Protein AF-A0A368FUK6-F1 (afdb_monomer_lite)

Organism: Ancylostoma caninum (NCBI:txid29170)

Sequence (195 aa):
MGKTLEDVKMRESSDEDEEVQQVEPVSHSLREVTEMLRGISEVISREIAEHKISSRYKERHFETLKREIDVVCSKVERLEVNCRMTRVLHEKLFESLNDRGIESKEDWAQYMSTIERDGEMLAELCDILGTDMLQIMDAVKDIKAKAESAGAGRNGKTTLEMVQDTVESGANWTVLRARMEAMCADIMGKPTRGN

Foldseek 3Di:
DDDDDDDPPPDPPPPPDPPPPPDPQVLVVLVVVLVVLVVVLVVLLVVLVPDPDDPVVSVVVSVVSVVVSVVVSVVSVVVSVVSVVVVVVVVVVVVVCVVVVNPDPVSVVVVVVVVVVVVVVQVVVCVVVVHHPVVVVVVVVVVVVVVVVVVVPPPDDDDDDPDPDPVVCPVPVVVVVVVVVVVVPVVVDDPPPDD

Secondary structure (DSSP, 8-state):
-------------------------HHHHHHHHHHHHHHHHHHHHHHHHHSSS-HHHHHHHHHHHHHHHHHHHHHHHHHHHHHHHHHHHHHHHHHHHHTTT--SHHHHHHHHHHHHHHHHHHHHHHHHHTS-HHHHHHHHHHHHHHHHHHHHT-SS-----S--SSTT----HHHHHHHHHHHHHHHH-------

Structure (mmCIF, N/CA/C/O backbone):
data_AF-A0A368FUK6-F1
#
_entry.id   AF-A0A368FUK6-F1
#
loop_
_atom_site.group_PDB
_atom_site.id
_atom_site.type_symbol
_atom_site.label_atom_id
_atom_site.label_alt_id
_atom_site.label_comp_id
_atom_site.label_asym_id
_atom_site.label_entity_id
_atom_site.label_seq_id
_atom_site.pdbx_PDB_ins_code
_atom_site.Cartn_x
_atom_site.Cartn_y
_atom_site.Cartn_z
_atom_site.occupancy
_atom_site.B_iso_or_equiv
_atom_site.auth_seq_id
_atom_site.auth_comp_id
_atom_site.auth_asym_id
_atom_site.auth_atom_id
_atom_site.pdbx_PDB_model_num
ATOM 1 N N . MET A 1 1 ? 30.811 28.667 48.710 1.00 39.22 1 MET A N 1
ATOM 2 C CA . MET A 1 1 ? 30.816 27.788 47.522 1.00 39.22 1 MET A CA 1
ATOM 3 C C . MET A 1 1 ? 29.417 27.817 46.930 1.00 39.22 1 MET A C 1
ATOM 5 O O . MET A 1 1 ? 28.536 27.141 47.441 1.00 39.22 1 MET A O 1
ATOM 9 N N . GLY A 1 2 ? 29.191 28.711 45.966 1.00 38.66 2 GLY A N 1
ATOM 10 C CA . GLY A 1 2 ? 27.907 28.849 45.280 1.00 38.66 2 GLY A CA 1
ATOM 11 C C . GLY A 1 2 ? 27.790 27.792 44.189 1.00 38.66 2 GLY A C 1
ATOM 12 O O . GLY A 1 2 ? 28.727 27.621 43.413 1.00 38.66 2 GLY A O 1
ATOM 13 N N . LYS A 1 3 ? 26.673 27.066 44.160 1.00 49.16 3 LYS A N 1
ATOM 14 C CA . LYS A 1 3 ? 26.305 26.222 43.024 1.00 49.16 3 LYS A CA 1
ATOM 15 C C . LYS A 1 3 ? 25.464 27.073 42.080 1.00 49.16 3 LYS A C 1
ATOM 17 O O . LYS A 1 3 ? 24.401 27.554 42.459 1.00 49.16 3 LYS A O 1
ATOM 22 N N . THR A 1 4 ? 26.014 27.304 40.900 1.00 43.88 4 THR A N 1
ATOM 23 C CA . THR A 1 4 ? 25.392 27.946 39.747 1.00 43.88 4 THR A CA 1
ATOM 24 C C . THR A 1 4 ? 24.229 27.094 39.246 1.00 43.88 4 THR A C 1
ATOM 26 O O . THR A 1 4 ? 24.407 25.911 38.963 1.00 43.88 4 THR A O 1
ATOM 29 N N . LEU A 1 5 ? 23.045 27.702 39.178 1.00 46.22 5 LEU A N 1
ATOM 30 C CA . LEU A 1 5 ? 21.906 27.218 38.406 1.00 46.22 5 LEU A CA 1
ATOM 31 C C . LEU A 1 5 ? 22.277 27.347 36.926 1.00 46.22 5 LEU A C 1
ATOM 33 O O . LEU A 1 5 ? 22.534 28.453 36.456 1.00 46.22 5 LEU A O 1
ATOM 37 N N . GLU A 1 6 ? 22.371 26.226 36.218 1.00 48.34 6 GLU A N 1
ATOM 38 C CA . GLU A 1 6 ? 22.436 26.235 34.760 1.00 48.34 6 GLU A CA 1
ATOM 39 C C . GLU A 1 6 ? 21.015 26.425 34.228 1.00 48.34 6 GLU A C 1
ATOM 41 O O . GLU A 1 6 ? 20.139 25.580 34.422 1.00 48.34 6 GLU A O 1
ATOM 46 N N . ASP A 1 7 ? 20.797 27.583 33.605 1.00 44.38 7 ASP A N 1
ATOM 47 C CA . ASP A 1 7 ? 19.579 27.938 32.889 1.00 44.38 7 ASP A CA 1
ATOM 48 C C . ASP A 1 7 ? 19.296 26.907 31.790 1.00 44.38 7 ASP A C 1
ATOM 50 O O . ASP A 1 7 ? 20.034 26.779 30.807 1.00 44.38 7 ASP A O 1
ATOM 54 N N . VAL A 1 8 ? 18.180 26.193 31.940 1.00 47.25 8 VAL A N 1
ATOM 55 C CA . VAL A 1 8 ? 17.581 25.388 30.876 1.00 47.25 8 VAL A CA 1
ATOM 56 C C . VAL A 1 8 ? 17.091 26.354 29.805 1.00 47.25 8 VAL A C 1
ATOM 58 O O . VAL A 1 8 ? 16.012 26.938 29.893 1.00 47.25 8 VAL A O 1
ATOM 61 N N . LYS A 1 9 ? 17.922 26.553 28.784 1.00 40.62 9 LYS A N 1
ATOM 62 C CA . LYS A 1 9 ? 17.567 27.302 27.584 1.00 40.62 9 LYS A CA 1
ATOM 63 C C . LYS A 1 9 ? 16.541 26.482 26.800 1.00 40.62 9 LYS A C 1
ATOM 65 O O . LYS A 1 9 ? 16.907 25.632 25.991 1.00 40.62 9 LYS A O 1
ATOM 70 N N . MET A 1 10 ? 15.263 26.723 27.085 1.00 46.97 10 MET A N 1
ATOM 71 C CA . MET A 1 10 ? 14.130 26.220 26.311 1.00 46.97 10 MET A CA 1
ATOM 72 C C . MET A 1 10 ? 14.304 26.684 24.864 1.00 46.97 10 MET A C 1
ATOM 74 O O . MET A 1 10 ? 14.189 27.868 24.553 1.00 46.97 10 MET A O 1
ATOM 78 N N . ARG A 1 11 ? 14.684 25.750 23.992 1.00 44.47 11 ARG A N 1
ATOM 79 C CA . ARG A 1 11 ? 14.752 25.965 22.55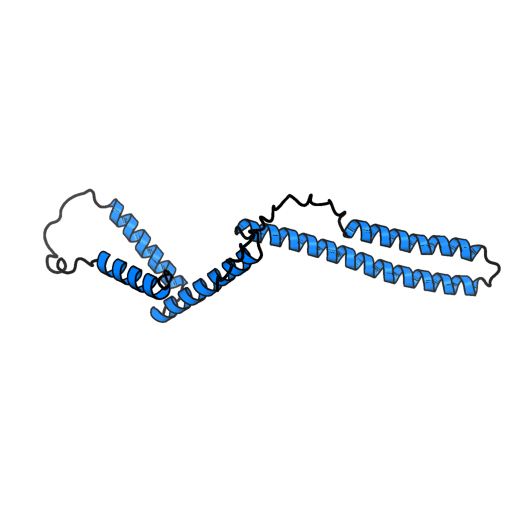2 1.00 44.47 11 ARG A CA 1
ATOM 80 C C . ARG A 1 11 ? 13.355 25.677 22.022 1.00 44.47 11 ARG A C 1
ATOM 82 O O . ARG A 1 11 ? 12.994 24.518 21.866 1.00 44.47 11 ARG A O 1
ATOM 89 N N . GLU A 1 12 ? 12.580 26.732 21.814 1.00 38.09 12 GLU A N 1
ATOM 90 C CA . GLU A 1 12 ? 11.341 26.682 21.041 1.00 38.09 12 GLU A CA 1
ATOM 91 C C . GLU A 1 12 ? 11.710 26.195 19.631 1.00 38.09 12 GLU A C 1
ATOM 93 O O . GLU A 1 12 ? 12.346 26.914 18.857 1.00 38.09 12 GLU A O 1
ATOM 98 N N . SER A 1 13 ? 11.434 24.924 19.329 1.00 39.78 13 SER A N 1
ATOM 99 C CA . SER A 1 13 ? 11.485 24.421 17.960 1.00 39.78 13 SER A CA 1
ATOM 100 C C . SER A 1 13 ? 10.193 24.850 17.285 1.00 39.78 13 SER A C 1
ATOM 102 O O . SER A 1 13 ? 9.142 24.253 17.493 1.00 39.78 13 SER A O 1
ATOM 104 N N . SER A 1 14 ? 10.297 25.956 16.559 1.00 47.53 14 SER A N 1
ATOM 105 C CA . SER A 1 14 ? 9.289 26.439 15.629 1.00 47.53 14 SER A CA 1
ATOM 106 C C . SER A 1 14 ? 9.164 25.425 14.493 1.00 47.53 14 SER A C 1
ATOM 108 O O . SER A 1 14 ? 10.092 25.297 13.692 1.00 47.53 14 SER A O 1
ATOM 110 N N . ASP A 1 15 ? 8.049 24.696 14.465 1.00 47.34 15 ASP A N 1
ATOM 111 C CA . ASP A 1 15 ? 7.577 23.942 13.303 1.00 47.34 15 ASP A CA 1
ATOM 112 C C . ASP A 1 15 ? 7.146 24.959 12.238 1.00 47.34 15 ASP A C 1
ATOM 114 O O . ASP A 1 15 ? 5.975 25.311 12.117 1.00 47.34 15 ASP A O 1
ATOM 118 N N . GLU A 1 16 ? 8.118 25.520 11.519 1.00 46.56 16 GLU A N 1
ATOM 119 C CA . GLU A 1 16 ? 7.829 26.220 10.272 1.00 46.56 16 GLU A CA 1
ATOM 120 C C . GLU A 1 16 ? 7.781 25.182 9.155 1.00 46.56 16 GLU A C 1
ATOM 122 O O . GLU A 1 16 ? 8.808 24.626 8.770 1.00 46.56 16 GLU A O 1
ATOM 127 N N . ASP A 1 17 ? 6.551 24.912 8.711 1.00 48.25 17 ASP A N 1
ATOM 128 C CA . ASP A 1 17 ? 6.148 24.549 7.354 1.00 48.25 17 ASP A CA 1
ATOM 129 C C . ASP A 1 17 ? 7.320 24.254 6.399 1.00 48.25 17 ASP A C 1
ATOM 131 O O . ASP A 1 17 ? 7.755 25.108 5.619 1.00 48.25 17 ASP A O 1
ATOM 135 N N . GLU A 1 18 ? 7.808 23.009 6.409 1.00 44.53 18 GLU A N 1
ATOM 136 C CA . GLU A 1 18 ? 8.524 22.483 5.251 1.00 44.53 18 GLU A CA 1
ATOM 137 C C . GLU A 1 18 ? 7.510 22.422 4.108 1.00 44.53 18 GLU A C 1
ATOM 139 O O . GLU A 1 18 ? 6.684 21.509 4.028 1.00 44.53 18 GLU A O 1
ATOM 144 N N . GLU A 1 19 ? 7.549 23.443 3.244 1.00 41.41 19 GLU A N 1
ATOM 145 C CA . GLU A 1 19 ? 6.904 23.435 1.937 1.00 41.41 19 GLU A CA 1
ATOM 146 C C . GLU A 1 19 ? 7.115 22.053 1.323 1.00 41.41 19 GLU A C 1
ATOM 148 O O . GLU A 1 19 ? 8.236 21.677 0.969 1.00 41.41 19 GLU A O 1
ATOM 153 N N . VAL A 1 20 ? 6.027 21.282 1.238 1.00 44.06 20 VAL A N 1
ATOM 154 C CA . VAL A 1 20 ? 6.020 19.950 0.647 1.00 44.06 20 VAL A CA 1
ATOM 155 C C . VAL A 1 20 ? 6.408 20.127 -0.810 1.00 44.06 20 VAL A C 1
ATOM 157 O O . VAL A 1 20 ? 5.580 20.420 -1.676 1.00 44.06 20 VAL A O 1
ATOM 160 N N . GLN A 1 21 ? 7.707 20.002 -1.065 1.00 38.81 21 GLN A N 1
ATOM 161 C CA . GLN A 1 21 ? 8.282 20.005 -2.389 1.00 38.81 21 GLN A CA 1
ATOM 162 C C . GLN A 1 21 ? 7.499 18.954 -3.166 1.00 38.81 21 GLN A C 1
ATOM 164 O O . GLN A 1 21 ? 7.444 17.794 -2.755 1.00 38.81 21 GLN A O 1
ATOM 169 N N . GLN A 1 22 ? 6.811 19.367 -4.233 1.00 42.81 22 GLN A N 1
ATOM 170 C CA . GLN A 1 22 ? 6.132 18.438 -5.126 1.00 42.81 22 GLN A CA 1
ATOM 171 C C . GLN A 1 22 ? 7.210 17.580 -5.787 1.00 42.81 22 GLN A C 1
ATOM 173 O O . GLN A 1 22 ? 7.721 17.899 -6.856 1.00 42.81 22 GLN A O 1
ATOM 178 N N . VAL A 1 23 ? 7.608 16.514 -5.096 1.00 51.94 23 VAL A N 1
ATOM 179 C CA . VAL A 1 23 ? 8.493 15.490 -5.619 1.00 51.94 23 VAL A CA 1
ATOM 180 C C . VAL A 1 23 ? 7.712 14.848 -6.748 1.00 51.94 23 VAL A C 1
ATOM 182 O O . VAL A 1 23 ? 6.651 14.257 -6.519 1.00 51.94 23 VAL A O 1
ATOM 185 N N . GLU A 1 24 ? 8.202 15.012 -7.978 1.00 58.34 24 GLU A N 1
ATOM 186 C CA . GLU A 1 24 ? 7.634 14.298 -9.110 1.00 58.34 24 GLU A CA 1
ATOM 187 C C . GLU A 1 24 ? 7.490 12.820 -8.736 1.00 58.34 24 GLU A C 1
ATOM 189 O O . GLU A 1 24 ? 8.399 12.231 -8.138 1.00 58.34 24 GLU A O 1
ATOM 194 N N . PRO A 1 25 ? 6.336 12.201 -9.027 1.00 72.25 25 PRO A N 1
ATOM 195 C CA . PRO A 1 25 ? 6.100 10.839 -8.599 1.00 72.25 25 PRO A CA 1
ATOM 196 C C . PRO A 1 25 ? 7.198 9.955 -9.186 1.00 72.25 25 PRO A C 1
ATOM 198 O O . PRO A 1 25 ? 7.379 9.936 -10.397 1.00 72.25 25 PRO A O 1
ATOM 201 N N . VAL A 1 26 ? 7.894 9.190 -8.338 1.00 77.56 26 VAL A N 1
ATOM 202 C CA . VAL A 1 26 ? 9.022 8.307 -8.711 1.00 77.56 26 VAL A CA 1
ATOM 203 C C . VAL A 1 26 ? 8.711 7.439 -9.940 1.00 77.56 26 VAL A C 1
ATOM 205 O O . VAL A 1 26 ? 9.595 7.115 -10.728 1.00 77.56 26 VAL A O 1
ATOM 208 N N . SER A 1 27 ? 7.437 7.100 -10.160 1.00 75.94 27 SER A N 1
ATOM 209 C CA . SER A 1 27 ? 6.975 6.400 -11.361 1.00 75.94 27 SER A CA 1
ATOM 210 C C . SER A 1 27 ? 7.252 7.137 -12.679 1.00 75.94 27 SER A C 1
ATOM 212 O O . SER A 1 27 ? 7.531 6.489 -13.681 1.00 75.94 27 SER A O 1
ATOM 214 N N . HIS A 1 28 ? 7.166 8.469 -12.692 1.00 78.31 28 HIS A N 1
ATOM 215 C CA . HIS A 1 28 ? 7.473 9.309 -13.849 1.00 78.31 28 HIS A CA 1
ATOM 216 C C . HIS A 1 28 ? 8.962 9.220 -14.196 1.00 78.31 28 HIS A C 1
ATOM 218 O O . HIS A 1 28 ? 9.309 8.801 -15.297 1.00 78.31 28 HIS A O 1
ATOM 224 N N . SER A 1 29 ? 9.839 9.452 -13.218 1.00 80.88 29 SER A N 1
ATOM 225 C CA . SER A 1 29 ? 11.290 9.374 -13.413 1.00 80.88 29 SER A CA 1
ATOM 226 C C . SER A 1 29 ? 11.754 7.971 -13.836 1.00 80.88 29 SER A C 1
ATOM 228 O O . SER A 1 29 ? 12.631 7.828 -14.684 1.00 80.88 29 SER A O 1
ATOM 230 N N . LEU A 1 30 ? 11.146 6.903 -13.300 1.00 86.19 30 LEU A N 1
ATOM 231 C CA . LEU A 1 30 ? 11.452 5.526 -13.724 1.00 86.19 30 LEU A CA 1
ATOM 232 C C . LEU A 1 30 ? 11.027 5.246 -15.175 1.00 86.19 30 LEU A C 1
ATOM 234 O O . LEU A 1 30 ? 11.695 4.487 -15.886 1.00 86.19 30 LEU A O 1
ATOM 238 N N . ARG A 1 31 ? 9.941 5.871 -15.638 1.00 86.00 31 ARG A N 1
ATOM 239 C CA . ARG A 1 31 ? 9.510 5.770 -17.033 1.00 86.00 31 ARG A CA 1
ATOM 240 C C . ARG A 1 31 ? 10.497 6.455 -17.970 1.00 86.00 31 ARG A C 1
ATOM 242 O O . ARG A 1 31 ? 10.934 5.826 -18.930 1.00 86.00 31 ARG A O 1
ATOM 249 N N . GLU A 1 32 ? 10.915 7.675 -17.648 1.00 86.31 32 GLU A N 1
ATOM 250 C CA . GLU A 1 32 ? 11.925 8.408 -18.422 1.00 86.31 32 GLU A CA 1
ATOM 251 C C . GLU A 1 32 ? 13.244 7.627 -18.519 1.00 86.31 32 GLU A C 1
ATOM 253 O O . GLU A 1 32 ? 13.834 7.519 -19.593 1.00 86.31 32 GLU A O 1
ATOM 258 N N . VAL A 1 33 ? 13.683 6.998 -17.421 1.00 87.25 33 VAL A N 1
ATOM 259 C CA . VAL A 1 33 ? 14.870 6.124 -17.419 1.00 87.25 33 VAL A CA 1
ATOM 260 C C . VAL A 1 33 ? 14.712 4.951 -18.389 1.00 87.25 33 VAL A C 1
ATOM 262 O O . VAL A 1 33 ? 15.657 4.612 -19.102 1.00 87.25 33 VAL A O 1
ATOM 265 N N . THR A 1 34 ? 13.526 4.348 -18.459 1.00 89.25 34 THR A N 1
ATOM 266 C CA . THR A 1 34 ? 13.246 3.246 -19.394 1.00 89.25 34 THR A CA 1
ATOM 267 C C . THR A 1 34 ? 13.319 3.712 -20.849 1.00 89.25 34 THR A C 1
ATOM 269 O O . THR A 1 34 ? 13.899 3.028 -21.695 1.00 89.25 34 THR A O 1
ATOM 272 N N . GLU A 1 35 ? 12.779 4.893 -21.148 1.00 88.00 35 GLU A N 1
ATOM 273 C CA . GLU A 1 35 ? 12.825 5.487 -22.488 1.00 88.00 35 GLU A CA 1
ATOM 274 C C . GLU A 1 35 ? 14.259 5.840 -22.905 1.00 88.00 35 GLU A C 1
ATOM 276 O O . GLU A 1 35 ? 14.685 5.482 -24.006 1.00 88.00 35 GLU A O 1
ATOM 281 N N . MET A 1 36 ? 15.046 6.438 -22.004 1.00 87.00 36 MET A N 1
ATOM 282 C CA . MET A 1 36 ? 16.466 6.719 -22.242 1.00 87.00 36 MET A CA 1
ATOM 283 C C . MET A 1 36 ? 17.267 5.439 -22.515 1.00 87.00 36 MET A C 1
ATOM 285 O O . MET A 1 36 ? 18.066 5.396 -23.452 1.00 87.00 36 MET A O 1
ATOM 289 N N . LEU A 1 37 ? 17.035 4.374 -21.739 1.00 88.81 37 LEU A N 1
ATOM 290 C CA . LEU A 1 37 ? 17.705 3.084 -21.926 1.00 88.81 37 LEU A CA 1
ATOM 291 C C . LEU A 1 37 ? 17.391 2.459 -23.289 1.00 88.81 37 LEU A C 1
ATOM 293 O O . LEU A 1 37 ? 18.299 1.951 -23.951 1.00 88.81 37 LEU A O 1
ATOM 297 N N . ARG A 1 38 ? 16.136 2.532 -23.746 1.00 88.06 38 ARG A N 1
ATOM 298 C CA . ARG A 1 38 ? 15.770 2.079 -25.098 1.00 88.06 38 ARG A CA 1
ATOM 299 C C . ARG A 1 38 ? 16.445 2.927 -26.177 1.00 88.06 38 ARG A C 1
ATOM 301 O O . ARG A 1 38 ? 17.008 2.364 -27.117 1.00 88.06 38 ARG A O 1
ATOM 308 N N . GLY A 1 39 ? 16.493 4.247 -25.995 1.00 84.69 39 GLY A N 1
ATOM 309 C CA . GLY A 1 39 ? 17.179 5.166 -26.908 1.00 84.69 39 GLY A CA 1
ATOM 310 C C . GLY A 1 39 ? 18.676 4.867 -27.077 1.00 84.69 39 GLY A C 1
ATOM 311 O O . GLY A 1 39 ? 19.201 4.969 -28.186 1.00 84.69 39 GLY A O 1
ATOM 312 N N . ILE A 1 40 ? 19.364 4.415 -26.019 1.00 85.81 40 ILE A N 1
ATOM 313 C CA . ILE A 1 40 ? 20.777 3.990 -26.087 1.00 85.81 40 ILE A CA 1
ATOM 314 C C . ILE A 1 40 ? 20.963 2.835 -27.080 1.00 85.81 40 ILE A C 1
ATOM 316 O O . ILE A 1 40 ? 21.913 2.847 -27.865 1.00 85.81 40 ILE A O 1
ATOM 320 N N . SER A 1 41 ? 20.047 1.859 -27.090 1.00 82.12 41 SER A N 1
ATOM 321 C CA . SER A 1 41 ? 20.090 0.749 -28.051 1.00 82.12 41 SER A CA 1
ATOM 322 C C . SER A 1 41 ? 20.019 1.264 -29.491 1.00 82.12 41 SER A C 1
ATOM 324 O O . SER A 1 41 ? 20.814 0.869 -30.342 1.00 82.12 41 SER A O 1
ATOM 326 N N . GLU A 1 42 ? 19.115 2.204 -29.765 1.00 81.88 42 GLU A N 1
ATOM 327 C CA . GLU A 1 42 ? 18.908 2.769 -31.101 1.00 81.88 42 GLU A CA 1
ATOM 328 C C . GLU A 1 42 ? 20.090 3.625 -31.580 1.00 81.88 42 GLU A C 1
ATOM 330 O O . GLU A 1 42 ? 20.465 3.575 -32.755 1.00 81.88 42 GLU A O 1
ATOM 335 N N . VAL A 1 43 ? 20.702 4.403 -30.682 1.00 83.81 43 VAL A N 1
ATOM 336 C CA . VAL A 1 43 ? 21.912 5.188 -30.981 1.00 83.81 43 VAL A CA 1
ATOM 337 C C . VAL A 1 43 ? 23.078 4.260 -31.308 1.00 83.81 43 VAL A C 1
ATOM 339 O O . VAL A 1 43 ? 23.681 4.392 -32.372 1.00 83.81 43 VAL A O 1
ATOM 342 N N . ILE A 1 44 ? 23.335 3.263 -30.458 1.00 81.69 44 ILE A N 1
ATOM 343 C CA . ILE A 1 44 ? 24.439 2.320 -30.667 1.00 81.69 44 ILE A CA 1
ATOM 344 C C . ILE A 1 44 ? 24.225 1.487 -31.940 1.00 81.69 44 ILE A C 1
ATOM 346 O O . ILE A 1 44 ? 25.184 1.210 -32.659 1.00 81.69 44 ILE A O 1
ATOM 350 N N . SER A 1 45 ? 22.978 1.132 -32.273 1.00 80.31 45 SER A N 1
ATOM 351 C CA . SER A 1 45 ? 22.648 0.464 -33.541 1.00 80.31 45 SER A CA 1
ATOM 352 C C . SER A 1 45 ? 23.125 1.265 -34.755 1.00 80.31 45 SER A C 1
ATOM 354 O O . SER A 1 45 ? 23.779 0.723 -35.650 1.00 80.31 45 SER A O 1
ATOM 356 N N . ARG A 1 46 ? 22.839 2.575 -34.761 1.00 81.25 46 ARG A N 1
ATOM 357 C CA . ARG A 1 46 ? 23.220 3.489 -35.845 1.00 81.25 46 ARG A CA 1
ATOM 358 C C . ARG A 1 46 ? 24.734 3.665 -35.934 1.00 81.25 46 ARG A C 1
ATOM 360 O O . ARG A 1 46 ? 25.290 3.490 -37.013 1.00 81.25 46 ARG A O 1
ATOM 367 N N . GLU A 1 47 ? 25.409 3.915 -34.814 1.00 78.25 47 GLU A N 1
ATOM 368 C CA . GLU A 1 47 ? 26.869 4.102 -34.795 1.00 78.25 47 GLU A CA 1
ATOM 369 C C . GLU A 1 47 ? 27.632 2.835 -35.225 1.00 78.25 47 GLU A C 1
ATOM 371 O O . GLU A 1 47 ? 28.598 2.892 -35.991 1.00 78.25 47 GLU A O 1
ATOM 376 N N . ILE A 1 48 ? 27.177 1.652 -34.797 1.00 78.38 48 ILE A N 1
ATOM 377 C CA . ILE A 1 48 ? 27.798 0.378 -35.185 1.00 78.38 48 ILE A CA 1
ATOM 378 C C . ILE A 1 48 ? 27.554 0.066 -36.670 1.00 78.38 48 ILE A C 1
ATOM 380 O O . ILE A 1 48 ? 28.408 -0.558 -37.317 1.00 78.38 48 ILE A O 1
ATOM 384 N N . ALA A 1 49 ? 26.428 0.494 -37.250 1.00 77.38 49 ALA A N 1
ATOM 385 C CA . ALA A 1 49 ? 26.131 0.276 -38.665 1.00 77.38 49 ALA A CA 1
ATOM 386 C C . ALA A 1 49 ? 27.201 0.896 -39.586 1.00 77.38 49 ALA A C 1
ATOM 388 O O . ALA A 1 49 ? 27.589 0.261 -40.569 1.00 77.38 49 ALA A O 1
ATOM 389 N N . GLU A 1 50 ? 27.778 2.037 -39.206 1.00 76.88 50 GLU A N 1
ATOM 390 C CA . GLU A 1 50 ? 28.781 2.778 -39.990 1.00 76.88 50 GLU A CA 1
ATOM 391 C C . GLU A 1 50 ? 30.212 2.214 -39.875 1.00 76.88 50 GLU A C 1
ATOM 393 O O . GLU A 1 50 ? 31.063 2.441 -40.738 1.00 76.88 50 GLU A O 1
ATOM 398 N N . HIS A 1 51 ? 30.496 1.411 -38.847 1.00 76.88 51 HIS A N 1
ATOM 399 C CA . HIS A 1 51 ? 31.843 0.891 -38.592 1.00 76.88 51 HIS A CA 1
ATOM 400 C C . HIS A 1 51 ? 32.329 -0.126 -39.648 1.00 76.88 51 HIS A C 1
ATOM 402 O O . HIS A 1 51 ? 31.595 -1.017 -40.063 1.00 76.88 51 HIS A O 1
ATOM 408 N N . LYS A 1 52 ? 33.610 -0.120 -40.038 1.00 78.81 52 LYS A N 1
ATOM 409 C CA . LYS A 1 52 ? 34.182 -1.116 -40.981 1.00 78.81 52 LYS A CA 1
ATOM 410 C C . LYS A 1 52 ? 34.542 -2.460 -40.317 1.00 78.81 52 LYS A C 1
ATOM 412 O O . LYS A 1 52 ? 35.644 -2.969 -40.486 1.00 78.81 52 LYS A O 1
ATOM 417 N N . ILE A 1 53 ? 33.631 -3.028 -39.530 1.00 78.31 53 ILE A N 1
ATOM 418 C CA . ILE A 1 53 ? 33.803 -4.325 -38.851 1.00 78.31 53 ILE A CA 1
ATOM 419 C C . ILE A 1 53 ? 32.888 -5.370 -39.504 1.00 78.31 53 ILE A C 1
ATOM 421 O O . ILE A 1 53 ? 31.850 -5.027 -40.070 1.00 78.31 53 ILE A O 1
ATOM 425 N N . SER A 1 54 ? 33.268 -6.651 -39.430 1.00 83.19 54 SER A N 1
ATOM 426 C CA . SER A 1 54 ? 32.451 -7.780 -39.897 1.00 83.19 54 SER A CA 1
ATOM 427 C C . SER A 1 54 ? 30.996 -7.672 -39.425 1.00 83.19 54 SER A C 1
ATOM 429 O O . SER A 1 54 ? 30.732 -7.545 -38.228 1.00 83.19 54 SER A O 1
ATOM 431 N N . SER A 1 55 ? 30.052 -7.782 -40.364 1.00 81.81 55 SER A N 1
ATOM 432 C CA . SER A 1 55 ? 28.606 -7.718 -40.103 1.00 81.81 55 SER A CA 1
ATOM 433 C C . SER A 1 55 ? 28.157 -8.715 -39.024 1.00 81.81 55 SER A C 1
ATOM 435 O O . SER A 1 55 ? 27.405 -8.336 -38.131 1.00 81.81 55 SER A O 1
ATOM 437 N N . ARG A 1 56 ? 28.714 -9.936 -39.009 1.00 78.06 56 ARG A N 1
ATOM 438 C CA . ARG A 1 56 ? 28.407 -10.946 -37.977 1.00 78.06 56 ARG A CA 1
ATOM 439 C C . ARG A 1 56 ? 28.812 -10.520 -36.565 1.00 78.06 56 ARG A C 1
ATOM 441 O O . ARG A 1 56 ? 28.179 -10.920 -35.593 1.00 78.06 56 ARG A O 1
ATOM 448 N N . TYR A 1 57 ? 29.894 -9.754 -36.439 1.00 80.12 57 TYR A N 1
ATOM 449 C CA . TYR A 1 57 ? 30.356 -9.262 -35.142 1.00 80.12 57 TYR A CA 1
ATOM 450 C C . TYR A 1 57 ? 29.441 -8.140 -34.642 1.00 80.12 57 TYR A C 1
ATOM 452 O O . TYR A 1 57 ? 29.016 -8.165 -33.490 1.00 80.12 57 TYR A O 1
ATOM 460 N N . LYS A 1 58 ? 29.059 -7.215 -35.533 1.00 81.50 58 LYS A N 1
ATOM 461 C CA . LYS A 1 58 ? 28.096 -6.145 -35.236 1.00 81.50 58 LYS A CA 1
ATOM 462 C C . LYS A 1 58 ? 26.765 -6.697 -34.735 1.00 81.50 58 LYS A C 1
ATOM 464 O O . LYS A 1 58 ? 26.291 -6.284 -33.685 1.00 81.50 58 LYS A O 1
ATOM 469 N N . GLU A 1 59 ? 26.213 -7.667 -35.459 1.00 82.69 59 GLU A N 1
ATOM 470 C CA . GLU A 1 59 ? 24.935 -8.298 -35.132 1.00 82.69 59 GLU A CA 1
ATOM 471 C C . GLU A 1 59 ? 24.980 -8.989 -33.764 1.00 82.69 59 GLU A C 1
ATOM 473 O O . GLU A 1 59 ? 24.111 -8.763 -32.928 1.00 82.69 59 GLU A O 1
ATOM 478 N N . ARG A 1 60 ? 26.044 -9.749 -33.468 1.00 83.69 60 ARG A N 1
ATOM 479 C CA . ARG A 1 60 ? 26.198 -10.426 -32.169 1.00 83.69 60 ARG A CA 1
ATOM 480 C C . ARG A 1 60 ? 26.273 -9.447 -30.992 1.00 83.69 60 ARG A C 1
ATOM 482 O O . ARG A 1 60 ? 25.669 -9.700 -29.946 1.00 83.69 60 ARG A O 1
ATOM 489 N N . HIS A 1 61 ? 27.039 -8.364 -31.130 1.00 81.06 61 HIS A N 1
ATOM 490 C CA . HIS A 1 61 ? 27.169 -7.360 -30.070 1.00 81.06 61 HIS A CA 1
ATOM 491 C C . HIS A 1 61 ? 25.887 -6.554 -29.890 1.00 81.06 61 HIS A C 1
ATOM 493 O O . HIS A 1 61 ? 25.478 -6.331 -28.753 1.00 81.06 61 HIS A O 1
ATOM 499 N N . PHE A 1 62 ? 25.222 -6.198 -30.989 1.00 83.81 62 PHE A N 1
ATOM 500 C CA . PHE A 1 62 ? 23.939 -5.512 -30.947 1.00 83.81 62 PHE A CA 1
ATOM 501 C C . PHE A 1 62 ? 22.857 -6.368 -30.281 1.00 83.81 62 PHE A C 1
ATOM 503 O O . PHE A 1 62 ? 22.184 -5.902 -29.370 1.00 83.81 62 PHE A O 1
ATOM 510 N N . GLU A 1 63 ? 22.758 -7.647 -30.645 1.00 85.81 63 GLU A N 1
ATOM 511 C CA . GLU A 1 63 ? 21.795 -8.574 -30.045 1.00 85.81 63 GLU A CA 1
ATOM 512 C C . GLU A 1 63 ? 22.056 -8.791 -28.546 1.00 85.81 63 GLU A C 1
ATOM 514 O O . GLU A 1 63 ? 21.133 -8.978 -27.759 1.00 85.81 63 GLU A O 1
ATOM 519 N N . THR A 1 64 ? 23.324 -8.766 -28.125 1.00 86.44 64 THR A N 1
ATOM 520 C CA . THR A 1 64 ? 23.685 -8.854 -26.700 1.00 86.44 64 THR A CA 1
ATOM 521 C C . THR A 1 64 ? 23.299 -7.581 -25.957 1.00 86.44 64 THR A C 1
ATOM 523 O O . THR A 1 64 ? 22.646 -7.662 -24.924 1.00 86.44 64 THR A O 1
ATOM 526 N N . LEU A 1 65 ? 23.632 -6.411 -26.505 1.00 87.81 65 LEU A N 1
ATOM 527 C CA . LEU A 1 65 ? 23.269 -5.121 -25.924 1.00 87.81 65 LEU A CA 1
ATOM 528 C C . LEU A 1 65 ? 21.750 -4.954 -25.810 1.00 87.81 65 LEU A C 1
ATOM 530 O O . LEU A 1 65 ? 21.257 -4.535 -24.768 1.00 87.81 65 LEU A O 1
ATOM 534 N N . LYS A 1 66 ? 21.011 -5.304 -26.866 1.00 88.06 66 LYS A N 1
ATOM 535 C CA . LYS A 1 66 ? 19.551 -5.235 -26.894 1.00 88.06 66 LYS A CA 1
ATOM 536 C C . LYS A 1 66 ? 18.935 -6.112 -25.805 1.00 88.06 66 LYS A C 1
ATOM 538 O O . LYS A 1 66 ? 18.130 -5.618 -25.025 1.00 88.06 66 LYS A O 1
ATOM 543 N N . ARG A 1 67 ? 19.386 -7.368 -25.682 1.00 88.25 67 ARG A N 1
ATOM 544 C CA . ARG A 1 67 ? 18.936 -8.278 -24.615 1.00 88.25 67 ARG A CA 1
ATOM 545 C C . ARG A 1 67 ? 19.197 -7.719 -23.217 1.00 88.25 67 ARG A C 1
ATOM 547 O O . ARG A 1 67 ? 18.306 -7.775 -22.377 1.00 88.25 67 ARG A O 1
ATOM 554 N N . GLU A 1 68 ? 20.384 -7.174 -22.960 1.00 87.50 68 GLU A N 1
ATOM 555 C CA . GLU A 1 68 ? 20.698 -6.588 -21.648 1.00 87.50 68 GLU A CA 1
ATOM 556 C C . GLU A 1 68 ? 19.849 -5.338 -21.359 1.00 87.50 68 GLU A C 1
ATOM 558 O O . GLU A 1 68 ? 19.313 -5.201 -20.259 1.00 87.50 68 GLU A O 1
ATOM 563 N N . ILE A 1 69 ? 19.652 -4.460 -22.350 1.00 91.12 69 ILE A N 1
ATOM 564 C CA . ILE A 1 69 ? 18.778 -3.282 -22.222 1.00 91.12 69 ILE A CA 1
ATOM 565 C C . ILE A 1 69 ? 17.334 -3.704 -21.935 1.00 91.12 69 ILE A C 1
ATOM 567 O O . ILE A 1 69 ? 16.714 -3.141 -21.034 1.00 91.12 69 ILE A O 1
ATOM 571 N N . ASP A 1 70 ? 16.815 -4.723 -22.621 1.00 89.75 70 ASP A N 1
ATOM 572 C CA . ASP A 1 70 ? 15.463 -5.243 -22.390 1.00 89.75 70 ASP A CA 1
ATOM 573 C C . ASP A 1 70 ? 15.303 -5.812 -20.969 1.00 89.75 70 ASP A C 1
ATOM 575 O O . ASP A 1 70 ? 14.275 -5.595 -20.316 1.00 89.75 70 ASP A O 1
ATOM 579 N N . VAL A 1 71 ? 16.332 -6.486 -20.439 1.00 92.06 71 VAL A N 1
ATOM 580 C CA . VAL A 1 71 ? 16.352 -6.974 -19.049 1.00 92.06 71 VAL A CA 1
ATOM 581 C C . VAL A 1 71 ? 16.320 -5.814 -18.055 1.00 92.06 71 VAL A C 1
ATOM 583 O O . VAL A 1 71 ? 15.577 -5.879 -17.070 1.00 92.06 71 VAL A O 1
ATOM 586 N N . VAL A 1 72 ? 17.105 -4.757 -18.283 1.00 91.38 72 VAL A N 1
ATOM 587 C CA . VAL A 1 72 ? 17.102 -3.572 -17.412 1.00 91.38 72 VAL A CA 1
ATOM 588 C C . VAL A 1 72 ? 15.750 -2.862 -17.485 1.00 91.38 72 VAL A C 1
ATOM 590 O O . VAL A 1 72 ? 15.164 -2.605 -16.436 1.00 91.38 72 VAL A O 1
ATOM 593 N N . CYS A 1 73 ? 15.203 -2.639 -18.683 1.00 90.44 73 CYS A N 1
ATOM 594 C CA . CYS A 1 73 ? 13.877 -2.041 -18.867 1.00 90.44 73 CYS A CA 1
ATOM 595 C C . CYS A 1 73 ? 12.802 -2.834 -18.116 1.00 90.44 73 CYS A C 1
ATOM 597 O O . CYS A 1 73 ? 12.053 -2.266 -17.330 1.00 90.44 73 CYS A O 1
ATOM 599 N N . SER A 1 74 ? 12.800 -4.164 -18.243 1.00 90.81 74 SER A N 1
ATOM 600 C CA . SER A 1 74 ? 11.849 -5.034 -17.535 1.00 90.81 74 SER A CA 1
ATOM 601 C C . SER A 1 74 ? 11.953 -4.918 -16.006 1.00 90.81 74 SER A C 1
ATOM 603 O O . SER A 1 74 ? 10.955 -5.043 -15.291 1.00 90.81 74 SER A O 1
ATOM 605 N N . LYS A 1 75 ? 13.164 -4.709 -15.467 1.00 89.56 75 LYS A N 1
ATOM 606 C CA . LYS A 1 75 ? 13.375 -4.491 -14.025 1.00 89.56 75 LYS A CA 1
ATOM 607 C C . LYS A 1 75 ? 12.871 -3.116 -13.584 1.00 89.56 75 LYS A C 1
ATOM 609 O O . LYS A 1 75 ? 12.267 -3.027 -12.517 1.00 89.56 75 LYS A O 1
ATOM 614 N N . VAL A 1 76 ? 13.097 -2.080 -14.390 1.00 91.31 76 VAL A N 1
ATOM 615 C CA . VAL A 1 76 ? 12.645 -0.709 -14.113 1.00 91.31 76 VAL A CA 1
ATOM 616 C C . VAL A 1 76 ? 11.121 -0.607 -14.195 1.00 91.31 76 VAL A C 1
ATOM 618 O O . VAL A 1 76 ? 10.509 -0.074 -13.276 1.00 91.31 76 VAL A O 1
ATOM 621 N N . GLU A 1 77 ? 10.489 -1.210 -15.203 1.00 89.50 77 GLU A N 1
ATOM 622 C CA . GLU A 1 77 ? 9.025 -1.284 -15.327 1.00 89.50 77 GLU A CA 1
ATOM 623 C C . GLU A 1 77 ? 8.396 -2.010 -14.121 1.00 89.50 77 GLU A C 1
ATOM 625 O O . GLU A 1 77 ? 7.398 -1.562 -13.553 1.00 89.50 77 GLU A O 1
ATOM 630 N N . ARG A 1 78 ? 9.010 -3.105 -13.650 1.00 89.94 78 ARG A N 1
ATOM 631 C CA . ARG A 1 78 ? 8.558 -3.798 -12.431 1.00 89.94 78 ARG A CA 1
ATOM 632 C C . ARG A 1 78 ? 8.692 -2.921 -11.187 1.00 89.94 78 ARG A C 1
ATOM 634 O O . ARG A 1 78 ? 7.808 -2.936 -10.332 1.00 89.94 78 ARG A O 1
ATOM 641 N N . LEU A 1 79 ? 9.789 -2.173 -11.078 1.00 88.88 79 LEU A N 1
ATOM 642 C CA . LEU A 1 79 ? 9.990 -1.225 -9.987 1.00 88.88 79 LEU A CA 1
ATOM 643 C C . LEU A 1 79 ? 8.948 -0.101 -10.037 1.00 88.88 79 LEU A C 1
ATOM 645 O O . LEU A 1 79 ? 8.391 0.239 -9.000 1.00 88.88 79 LEU A O 1
ATOM 649 N N . GLU A 1 80 ? 8.616 0.407 -11.226 1.00 87.00 80 GLU A N 1
ATOM 650 C CA . GLU A 1 80 ? 7.571 1.416 -11.422 1.00 87.00 80 GLU A CA 1
ATOM 651 C C . GLU A 1 80 ? 6.217 0.922 -10.894 1.00 87.00 80 GLU A C 1
ATOM 653 O O . GLU A 1 80 ? 5.559 1.624 -10.122 1.00 87.00 80 GLU A O 1
ATOM 658 N N . VAL A 1 81 ? 5.813 -0.300 -11.257 1.00 86.06 81 VAL A N 1
ATOM 659 C CA . VAL A 1 81 ? 4.569 -0.918 -10.764 1.00 86.06 81 VAL A CA 1
ATOM 660 C C . VAL A 1 81 ? 4.585 -1.056 -9.240 1.00 86.06 81 VAL A C 1
ATOM 662 O O . VAL A 1 81 ? 3.604 -0.696 -8.586 1.00 86.06 81 VAL A O 1
ATOM 665 N N . ASN A 1 82 ? 5.700 -1.508 -8.662 1.00 84.69 82 ASN A N 1
ATOM 666 C CA . ASN A 1 82 ? 5.848 -1.620 -7.210 1.00 84.69 82 ASN A CA 1
ATOM 667 C C . ASN A 1 82 ? 5.739 -0.253 -6.519 1.00 84.69 82 ASN A C 1
ATOM 669 O O . ASN A 1 82 ? 5.027 -0.133 -5.528 1.00 84.69 82 ASN A O 1
ATOM 673 N N . CYS A 1 83 ? 6.376 0.790 -7.057 1.00 83.94 83 CYS A N 1
ATOM 674 C CA . CYS A 1 83 ? 6.276 2.148 -6.522 1.00 83.94 83 CYS A CA 1
ATOM 675 C C . CYS A 1 83 ? 4.834 2.668 -6.550 1.00 83.94 83 CYS A C 1
ATOM 677 O O . CYS A 1 83 ? 4.380 3.261 -5.571 1.00 83.94 83 CYS A O 1
ATOM 679 N N . ARG A 1 84 ? 4.085 2.415 -7.634 1.00 81.75 84 ARG A N 1
ATOM 680 C CA . ARG A 1 84 ? 2.661 2.780 -7.702 1.00 81.75 84 ARG A CA 1
ATOM 681 C C . ARG A 1 84 ? 1.836 2.033 -6.654 1.00 81.75 84 ARG A C 1
ATOM 683 O O . ARG A 1 84 ? 1.020 2.656 -5.984 1.00 81.75 84 ARG A O 1
ATOM 690 N N . MET A 1 85 ? 2.067 0.731 -6.486 1.00 78.06 85 MET A N 1
ATOM 691 C CA . MET A 1 85 ? 1.373 -0.072 -5.475 1.00 78.06 85 MET A CA 1
ATOM 692 C C . MET A 1 85 ? 1.656 0.440 -4.059 1.00 78.06 85 MET A C 1
ATOM 694 O O . MET A 1 85 ? 0.722 0.670 -3.295 1.00 78.06 85 MET A O 1
ATOM 698 N N . THR A 1 86 ? 2.926 0.684 -3.722 1.00 80.50 86 THR A N 1
ATOM 699 C CA . THR A 1 86 ? 3.317 1.245 -2.422 1.00 80.50 86 THR A CA 1
ATOM 700 C C . THR A 1 86 ? 2.665 2.601 -2.182 1.00 80.50 86 THR A C 1
ATOM 702 O O . THR A 1 86 ? 2.201 2.851 -1.077 1.00 80.50 86 THR A O 1
ATOM 705 N N . ARG A 1 87 ? 2.558 3.455 -3.208 1.00 81.56 87 ARG A N 1
ATOM 706 C CA . ARG A 1 87 ? 1.867 4.746 -3.097 1.00 81.56 87 ARG A CA 1
ATOM 707 C C . ARG A 1 87 ? 0.377 4.584 -2.786 1.00 81.56 87 ARG A C 1
ATOM 709 O O . ARG A 1 87 ? -0.109 5.250 -1.883 1.00 81.56 87 ARG A O 1
ATOM 716 N N . VAL A 1 88 ? -0.333 3.697 -3.489 1.00 79.75 88 VAL A N 1
ATOM 717 C CA . VAL A 1 88 ? -1.764 3.435 -3.228 1.00 79.75 88 VAL A CA 1
ATOM 718 C C . VAL A 1 88 ? -1.974 2.878 -1.819 1.00 79.75 88 VAL A C 1
ATOM 720 O O . VAL A 1 88 ? -2.885 3.301 -1.112 1.00 79.75 88 VAL A O 1
ATOM 723 N N . LEU A 1 89 ? -1.119 1.944 -1.392 1.00 77.88 89 LEU A N 1
ATOM 724 C CA . LEU A 1 89 ? -1.158 1.405 -0.033 1.00 77.88 89 LEU A CA 1
ATOM 725 C C . LEU A 1 89 ? -0.881 2.488 1.011 1.00 77.88 89 LEU A C 1
ATOM 727 O O . LEU A 1 89 ? -1.580 2.542 2.017 1.00 77.88 89 LEU A O 1
ATOM 731 N N . HIS A 1 90 ? 0.101 3.353 0.762 1.00 85.31 90 HIS A N 1
ATOM 732 C CA . HIS A 1 90 ? 0.434 4.464 1.645 1.00 85.31 90 HIS A CA 1
ATOM 733 C C . HIS A 1 90 ? -0.728 5.456 1.767 1.00 85.31 90 HIS A C 1
ATOM 735 O O . HIS A 1 90 ? -1.059 5.857 2.873 1.00 85.31 90 HIS A O 1
ATOM 741 N N . GLU A 1 91 ? -1.384 5.809 0.660 1.00 85.12 91 GLU A N 1
ATOM 742 C CA . GLU A 1 91 ? -2.556 6.695 0.648 1.00 85.12 91 GLU A CA 1
ATOM 743 C C . GLU A 1 91 ? -3.715 6.105 1.461 1.00 85.12 91 GLU A C 1
ATOM 745 O O . GLU A 1 91 ? -4.238 6.762 2.356 1.00 85.12 91 GLU A O 1
ATOM 750 N N . LYS A 1 92 ? -4.050 4.827 1.242 1.00 87.00 92 LYS A N 1
ATOM 751 C CA . LYS A 1 92 ? -5.108 4.139 2.001 1.00 87.00 92 LYS A CA 1
ATOM 752 C C . LYS A 1 92 ? -4.782 3.984 3.483 1.00 87.00 92 LYS A C 1
ATOM 754 O O . LYS A 1 92 ? -5.671 4.095 4.325 1.00 87.00 92 LYS A O 1
ATOM 759 N N . LEU A 1 93 ? -3.523 3.698 3.803 1.00 88.62 93 LEU A N 1
ATOM 760 C CA . LEU A 1 93 ? -3.061 3.613 5.182 1.00 88.62 93 LEU A CA 1
ATOM 761 C C . LEU A 1 93 ? -3.156 4.983 5.855 1.00 88.62 93 LEU A C 1
ATOM 763 O O . LEU A 1 93 ? -3.685 5.067 6.955 1.00 88.62 93 LEU A O 1
ATOM 767 N N . PHE A 1 94 ? -2.728 6.044 5.172 1.00 85.62 94 PHE A N 1
ATOM 768 C CA . PHE A 1 94 ? -2.798 7.405 5.685 1.00 85.62 94 PHE A CA 1
ATOM 769 C C . PHE A 1 94 ? -4.244 7.858 5.917 1.00 85.62 94 PHE A C 1
ATOM 771 O O . PHE A 1 94 ? -4.551 8.317 7.009 1.00 85.62 94 PHE A O 1
ATOM 778 N N . GLU A 1 95 ? -5.154 7.640 4.959 1.00 89.50 95 GLU A N 1
ATOM 779 C CA . GLU A 1 95 ? -6.597 7.877 5.147 1.00 89.50 95 GLU A CA 1
ATOM 780 C C . GLU A 1 95 ? -7.122 7.153 6.398 1.00 89.50 95 GLU A C 1
ATOM 782 O O . GLU A 1 95 ? -7.768 7.755 7.248 1.00 89.50 95 GLU A O 1
ATOM 787 N N . SER A 1 96 ? -6.787 5.868 6.556 1.00 89.75 96 SER A N 1
ATOM 788 C CA . SER A 1 96 ? -7.284 5.052 7.669 1.00 89.75 96 SER A CA 1
ATOM 789 C C . SER A 1 96 ? -6.685 5.414 9.034 1.00 89.75 96 SER A C 1
ATOM 791 O O . SER A 1 96 ? -7.315 5.159 10.065 1.00 89.75 96 SER A O 1
ATOM 793 N N . LEU A 1 97 ? -5.465 5.950 9.060 1.00 89.44 97 LEU A N 1
ATOM 794 C CA . LEU A 1 97 ? -4.850 6.502 10.267 1.00 89.44 97 LEU A CA 1
ATOM 795 C C . LEU A 1 97 ? -5.489 7.846 10.621 1.00 89.44 97 LEU A C 1
ATOM 797 O O . LEU A 1 97 ? -5.880 8.049 11.768 1.00 89.44 97 LEU A O 1
ATOM 801 N N . ASN A 1 98 ? -5.700 8.702 9.625 1.00 87.25 98 ASN A N 1
ATOM 802 C CA . ASN A 1 98 ? -6.297 10.017 9.807 1.00 87.25 98 ASN A CA 1
ATOM 803 C C . ASN A 1 98 ? -7.765 9.932 10.270 1.00 87.25 98 ASN A C 1
ATOM 805 O O . ASN A 1 98 ? -8.164 10.634 11.193 1.00 87.25 98 ASN A O 1
ATOM 809 N N . ASP A 1 99 ? -8.549 8.988 9.733 1.00 89.94 99 ASP A N 1
ATOM 810 C CA . ASP A 1 99 ? -9.919 8.691 10.196 1.00 89.94 99 ASP A CA 1
ATOM 811 C C . ASP A 1 99 ? -9.977 8.294 11.684 1.00 89.94 99 ASP A C 1
ATOM 813 O O . ASP A 1 99 ? -11.012 8.430 12.339 1.00 89.94 99 ASP A O 1
ATOM 817 N N . ARG A 1 100 ? -8.868 7.777 12.225 1.00 86.75 100 ARG A N 1
ATOM 818 C CA . ARG A 1 100 ? -8.716 7.416 13.641 1.00 86.75 100 ARG A CA 1
ATOM 819 C C . ARG A 1 100 ? -8.054 8.518 14.474 1.00 86.75 100 ARG A C 1
ATOM 821 O O . ARG A 1 100 ? -7.840 8.300 15.664 1.00 86.75 100 ARG A O 1
ATOM 828 N N . GLY A 1 101 ? -7.741 9.669 13.875 1.00 88.12 101 GLY A N 1
ATOM 829 C CA . GLY A 1 101 ? -7.024 10.772 14.519 1.00 88.12 101 GLY A CA 1
ATOM 830 C C . GLY A 1 101 ? -5.566 10.444 14.846 1.00 88.12 101 GLY A C 1
ATOM 831 O O . GLY A 1 101 ? -5.034 10.961 15.821 1.00 88.12 101 GLY A O 1
ATOM 832 N N . ILE A 1 102 ? -4.946 9.532 14.092 1.00 90.62 102 ILE A N 1
ATOM 833 C CA . ILE A 1 102 ? -3.549 9.129 14.273 1.00 90.62 102 ILE A CA 1
ATOM 834 C C . ILE A 1 102 ? -2.699 9.912 13.276 1.00 90.62 102 ILE A C 1
ATOM 836 O O . ILE A 1 102 ? -2.641 9.559 12.097 1.00 90.62 102 ILE A O 1
ATOM 840 N N . GLU A 1 103 ? -2.037 10.961 13.755 1.00 88.19 103 GLU A N 1
ATOM 841 C CA . GLU A 1 103 ? -1.234 11.866 12.923 1.00 88.19 103 GLU A CA 1
ATOM 842 C C . GLU A 1 103 ? 0.272 11.671 13.150 1.00 88.19 103 GLU A C 1
ATOM 844 O O . GLU A 1 103 ? 1.087 11.963 12.274 1.00 88.19 103 GLU A O 1
ATOM 849 N N . SER A 1 104 ? 0.649 11.108 14.299 1.00 89.19 104 SER A N 1
ATOM 850 C CA . SER A 1 104 ? 2.037 10.870 14.686 1.00 89.19 104 SER A CA 1
ATOM 851 C C . SER A 1 104 ? 2.331 9.407 15.030 1.00 89.19 104 SER A C 1
ATOM 853 O O . SER A 1 104 ? 1.450 8.560 15.221 1.00 89.19 104 SER A O 1
ATOM 855 N N . LYS A 1 105 ? 3.626 9.090 15.128 1.00 86.69 105 LYS A N 1
ATOM 856 C CA . LYS A 1 105 ? 4.089 7.778 15.596 1.00 86.69 105 LYS A CA 1
ATOM 857 C C . LYS A 1 105 ? 3.691 7.547 17.056 1.00 86.69 105 LYS A C 1
ATOM 859 O O . LYS A 1 105 ? 3.411 6.414 17.449 1.00 86.69 105 LYS A O 1
ATOM 864 N N . GLU A 1 106 ? 3.678 8.613 17.842 1.00 92.12 106 GLU A N 1
ATOM 865 C CA . GLU A 1 106 ? 3.261 8.642 19.235 1.00 92.12 106 GLU A CA 1
ATOM 866 C C . GLU A 1 106 ? 1.765 8.323 19.352 1.00 92.12 106 GLU A C 1
ATOM 868 O O . GLU A 1 106 ? 1.402 7.454 20.146 1.00 92.12 106 GLU A O 1
ATOM 873 N N . ASP A 1 107 ? 0.919 8.909 18.497 1.00 90.62 107 ASP A N 1
ATOM 874 C CA . ASP A 1 107 ? -0.516 8.592 18.437 1.00 90.62 107 ASP A CA 1
ATOM 875 C C . ASP A 1 107 ? -0.747 7.125 18.075 1.00 90.62 107 ASP A C 1
ATOM 877 O O . ASP A 1 107 ? -1.583 6.453 18.677 1.00 90.62 107 ASP A O 1
ATOM 881 N N . TRP A 1 108 ? 0.032 6.594 17.126 1.00 91.25 108 TRP A N 1
ATOM 882 C CA . TRP A 1 108 ? -0.048 5.184 16.747 1.00 91.25 108 TRP A CA 1
ATOM 883 C C . TRP A 1 108 ? 0.320 4.265 17.916 1.00 91.25 108 TRP A C 1
ATOM 885 O O . TRP A 1 108 ? -0.383 3.291 18.192 1.00 91.25 108 TRP A O 1
ATOM 895 N N . ALA A 1 109 ? 1.405 4.578 18.630 1.00 91.31 109 ALA A N 1
ATOM 896 C CA . ALA A 1 109 ? 1.828 3.814 19.799 1.00 91.31 109 ALA A CA 1
ATOM 897 C C . ALA A 1 109 ? 0.779 3.870 20.921 1.00 91.31 109 ALA A C 1
ATOM 899 O O . ALA A 1 109 ? 0.461 2.843 21.524 1.00 91.31 109 ALA A O 1
ATOM 900 N N . GLN A 1 110 ? 0.199 5.046 21.163 1.00 93.94 110 GLN A N 1
ATOM 901 C CA . GLN A 1 110 ? -0.8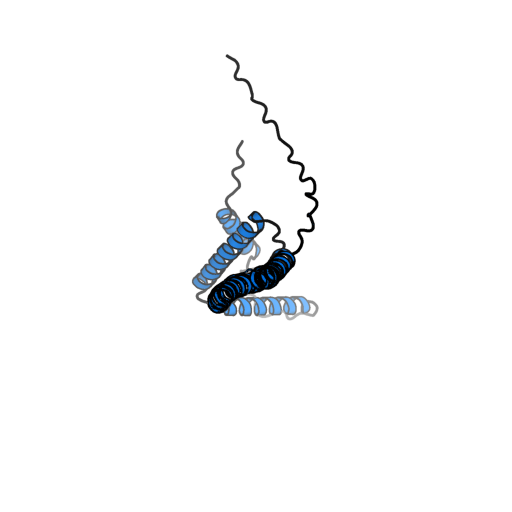46 5.240 22.163 1.00 93.94 110 GLN A CA 1
ATOM 902 C C . GLN A 1 110 ? -2.141 4.501 21.798 1.00 93.94 110 GLN A C 1
ATOM 904 O O . GLN A 1 110 ? -2.770 3.879 22.661 1.00 93.94 110 GLN A O 1
ATOM 909 N N . TYR A 1 111 ? -2.529 4.535 20.522 1.00 92.81 111 TYR A N 1
ATOM 910 C CA . TYR A 1 111 ? -3.674 3.803 19.988 1.00 92.81 111 TYR A CA 1
ATOM 911 C C . TYR A 1 111 ? -3.499 2.292 20.174 1.00 92.81 111 TYR A C 1
ATOM 913 O O . TYR A 1 111 ? -4.381 1.638 20.731 1.00 92.81 111 TYR A O 1
ATOM 921 N N . MET A 1 112 ? -2.337 1.749 19.794 1.00 93.31 112 MET A N 1
ATOM 922 C CA . MET A 1 112 ? -2.018 0.329 19.979 1.00 93.31 112 MET A CA 1
ATOM 923 C C . MET A 1 112 ? -2.027 -0.072 21.455 1.00 93.31 112 MET A C 1
ATOM 925 O O . MET A 1 112 ? -2.704 -1.031 21.814 1.00 93.31 112 MET A O 1
ATOM 929 N N . SER A 1 113 ? -1.373 0.709 22.323 1.00 93.94 113 SER A N 1
ATOM 930 C CA . SER A 1 113 ? -1.372 0.456 23.770 1.00 93.94 113 SER A CA 1
ATOM 931 C C . SER A 1 113 ? -2.785 0.451 24.357 1.00 93.94 113 SER A C 1
ATOM 933 O O . SER A 1 113 ? -3.089 -0.325 25.263 1.00 93.94 113 SER A O 1
ATOM 935 N N . THR A 1 114 ? -3.668 1.306 23.835 1.00 94.56 114 THR A N 1
ATOM 936 C CA . THR A 1 114 ? -5.060 1.364 24.282 1.00 94.56 114 THR A CA 1
ATOM 937 C C . THR A 1 114 ? -5.857 0.156 23.833 1.00 94.56 114 THR A C 1
ATOM 939 O O . THR A 1 114 ? -6.528 -0.447 24.662 1.00 94.56 114 THR A O 1
ATOM 942 N N . ILE A 1 115 ? -5.736 -0.248 22.570 1.00 94.19 115 ILE A N 1
ATOM 943 C CA . ILE A 1 115 ? -6.426 -1.435 22.060 1.00 94.19 115 ILE A CA 1
ATOM 944 C C . ILE A 1 115 ? -5.968 -2.709 22.764 1.00 94.19 115 ILE A C 1
ATOM 946 O O . ILE A 1 115 ? -6.803 -3.551 23.084 1.00 94.19 115 ILE A O 1
ATOM 950 N N . GLU A 1 116 ? -4.668 -2.858 23.011 1.00 95.06 116 GLU A N 1
ATOM 951 C CA . GLU A 1 116 ? -4.125 -4.032 23.698 1.00 95.06 116 GLU A CA 1
ATOM 952 C C . GLU A 1 116 ? -4.652 -4.118 25.131 1.00 95.06 116 GLU A C 1
ATOM 954 O O . GLU A 1 116 ? -5.239 -5.131 25.511 1.00 95.06 116 GLU A O 1
ATOM 959 N N . ARG A 1 117 ? -4.554 -3.021 25.891 1.00 95.38 117 ARG A N 1
ATOM 960 C CA . ARG A 1 117 ? -5.084 -2.942 27.257 1.00 95.38 117 ARG A CA 1
ATOM 961 C C . ARG A 1 117 ? -6.594 -3.175 27.309 1.00 95.38 117 ARG A C 1
ATOM 963 O O . ARG A 1 117 ? -7.071 -3.890 28.184 1.00 95.38 117 ARG A O 1
ATOM 970 N N . ASP A 1 118 ? -7.356 -2.578 26.397 1.00 94.81 118 ASP A N 1
ATOM 971 C CA . ASP A 1 118 ? -8.809 -2.760 26.350 1.00 94.81 118 ASP A CA 1
ATOM 972 C C . ASP A 1 118 ? -9.170 -4.210 25.995 1.00 94.81 118 ASP A C 1
ATOM 974 O O . ASP A 1 118 ? -10.084 -4.779 26.588 1.00 94.81 118 ASP A O 1
ATOM 978 N N . GLY A 1 119 ? -8.418 -4.841 25.090 1.00 92.94 119 GLY A N 1
ATOM 979 C CA . GLY A 1 119 ? -8.561 -6.259 24.763 1.00 92.94 119 GLY A CA 1
ATOM 980 C C . GLY A 1 119 ? -8.294 -7.176 25.957 1.00 92.94 119 GLY A C 1
ATOM 981 O O . GLY A 1 119 ? -9.082 -8.088 26.210 1.00 92.94 119 GLY A O 1
ATOM 982 N N . GLU A 1 120 ? -7.233 -6.910 26.721 1.00 94.12 120 GLU A N 1
ATOM 983 C CA . GLU A 1 120 ? -6.912 -7.644 27.952 1.00 94.12 120 GLU A CA 1
ATOM 984 C C . GLU A 1 120 ? -8.009 -7.484 29.012 1.00 94.12 120 GLU A C 1
ATOM 986 O O . GLU A 1 120 ? -8.486 -8.481 29.555 1.00 94.12 120 GLU A O 1
ATOM 991 N N . MET A 1 121 ? -8.483 -6.256 29.250 1.00 92.94 121 MET A N 1
ATOM 992 C CA . MET A 1 121 ? -9.578 -6.000 30.194 1.00 92.94 121 MET A CA 1
ATOM 993 C C . MET A 1 121 ? -10.872 -6.721 29.790 1.00 92.94 121 MET A C 1
ATOM 995 O O . MET A 1 121 ? -11.573 -7.267 30.642 1.00 92.94 121 MET A O 1
ATOM 999 N N . LEU A 1 122 ? -11.212 -6.736 28.496 1.00 93.25 122 LEU A N 1
ATOM 1000 C CA . LEU A 1 122 ? -12.393 -7.449 28.002 1.00 93.25 122 LEU A CA 1
ATOM 1001 C C . LEU A 1 122 ? -12.258 -8.968 28.159 1.00 93.25 122 LEU A C 1
ATOM 1003 O O . LEU A 1 122 ? -13.244 -9.628 28.493 1.00 93.25 122 LEU A O 1
ATOM 1007 N N . ALA A 1 123 ? -11.062 -9.521 27.949 1.00 92.81 123 ALA A N 1
ATOM 1008 C CA . ALA A 1 123 ? -10.796 -10.938 28.173 1.00 92.81 123 ALA A CA 1
ATOM 1009 C C . ALA A 1 123 ? -10.944 -11.309 29.658 1.00 92.81 123 ALA A C 1
ATOM 1011 O O . ALA A 1 123 ? -11.655 -12.259 29.979 1.00 92.81 123 ALA A O 1
ATOM 1012 N N . GLU A 1 124 ? -10.375 -10.512 30.565 1.00 93.69 124 GLU A N 1
ATOM 1013 C CA . GLU A 1 124 ? -10.507 -10.728 32.010 1.00 93.69 124 GLU A CA 1
ATOM 1014 C C . GLU A 1 124 ? -11.975 -10.657 32.465 1.00 93.69 124 GLU A C 1
ATOM 1016 O O . GLU A 1 124 ? -12.429 -11.485 33.254 1.00 93.69 124 GLU A O 1
ATOM 1021 N N . LEU A 1 125 ? -12.761 -9.719 31.925 1.00 91.62 125 LEU A N 1
ATOM 1022 C CA . LEU A 1 125 ? -14.200 -9.646 32.196 1.00 91.62 125 LEU A CA 1
ATOM 1023 C C . LEU A 1 125 ? -14.948 -10.902 31.736 1.00 91.62 125 LEU A C 1
ATOM 1025 O O . LEU A 1 125 ? -15.829 -11.379 32.455 1.00 91.62 125 LEU A O 1
ATOM 1029 N N . CYS A 1 126 ? -14.604 -11.438 30.563 1.00 92.81 126 CYS A N 1
ATOM 1030 C CA . CYS A 1 126 ? -15.173 -12.691 30.066 1.00 92.81 126 CYS A CA 1
ATOM 1031 C C . CYS A 1 126 ? -14.839 -13.862 31.002 1.00 92.81 126 CYS A C 1
ATOM 1033 O O . CYS A 1 126 ? -15.731 -14.638 31.352 1.00 92.81 126 CYS A O 1
ATOM 1035 N N . ASP A 1 127 ? -13.595 -13.941 31.477 1.00 93.56 127 ASP A N 1
ATOM 1036 C CA . ASP A 1 127 ? -13.143 -14.982 32.404 1.00 93.56 127 ASP A CA 1
ATOM 1037 C C . ASP A 1 127 ? -13.831 -14.882 33.774 1.00 93.56 127 ASP A C 1
ATOM 10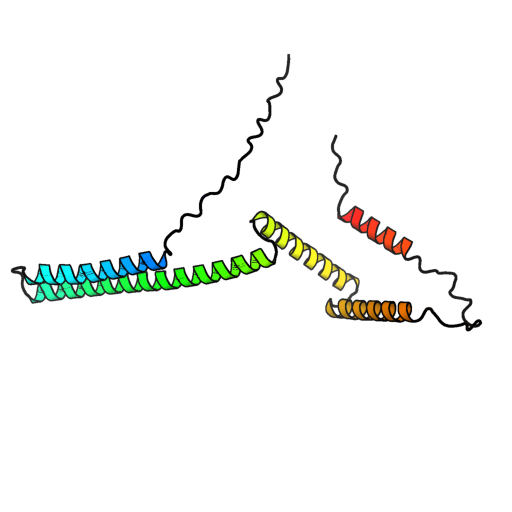39 O O . ASP A 1 127 ? -14.309 -15.886 34.304 1.00 93.56 127 ASP A O 1
ATOM 1043 N N . ILE A 1 128 ? -13.942 -13.671 34.335 1.00 92.44 128 ILE A N 1
ATOM 1044 C CA . ILE A 1 128 ? -14.612 -13.421 35.623 1.00 92.44 128 ILE A CA 1
ATOM 1045 C C . ILE A 1 128 ? -16.088 -13.823 35.563 1.00 92.44 128 ILE A C 1
ATOM 1047 O O . ILE A 1 128 ? -16.623 -14.389 36.519 1.00 92.44 128 ILE A O 1
ATOM 1051 N N . LEU A 1 129 ? -16.760 -13.503 34.457 1.00 88.25 129 LEU A N 1
ATOM 1052 C CA . LEU A 1 129 ? -18.179 -13.797 34.275 1.00 88.25 129 LEU A CA 1
ATOM 1053 C C . LEU A 1 129 ? -18.423 -15.235 33.800 1.00 88.25 129 LEU A C 1
ATOM 1055 O O . LEU A 1 129 ? -19.552 -15.717 33.898 1.00 88.25 129 LEU A O 1
ATOM 1059 N N . GLY A 1 130 ? -17.385 -15.931 33.325 1.00 90.81 130 GLY A N 1
ATOM 1060 C CA . GLY A 1 130 ? -17.501 -17.254 32.716 1.00 90.81 130 GLY A CA 1
ATOM 1061 C C . GLY A 1 130 ? -18.357 -17.241 31.446 1.00 90.81 130 GLY A C 1
ATOM 1062 O O . GLY A 1 130 ? -19.071 -18.207 31.176 1.00 90.81 130 GLY A O 1
ATOM 1063 N N . THR A 1 131 ? -18.334 -16.136 30.701 1.00 90.75 131 THR A N 1
ATOM 1064 C CA . THR A 1 131 ? -19.184 -15.883 29.525 1.00 90.75 131 THR A CA 1
ATOM 1065 C C . THR A 1 131 ? -18.367 -15.317 28.376 1.00 90.75 131 THR A C 1
ATOM 1067 O O . THR A 1 131 ? -17.276 -14.799 28.588 1.00 90.75 131 THR A O 1
ATOM 1070 N N . ASP A 1 132 ? -18.909 -15.346 27.161 1.00 92.19 132 ASP A N 1
ATOM 1071 C CA . ASP A 1 132 ? -18.286 -14.669 26.023 1.00 92.19 132 ASP A CA 1
ATOM 1072 C C . ASP A 1 132 ? -18.722 -13.195 25.890 1.00 92.19 132 ASP A C 1
ATOM 1074 O O . ASP A 1 132 ? -19.764 -12.767 26.395 1.00 92.19 132 ASP A O 1
ATOM 1078 N N . MET A 1 133 ? -17.921 -12.400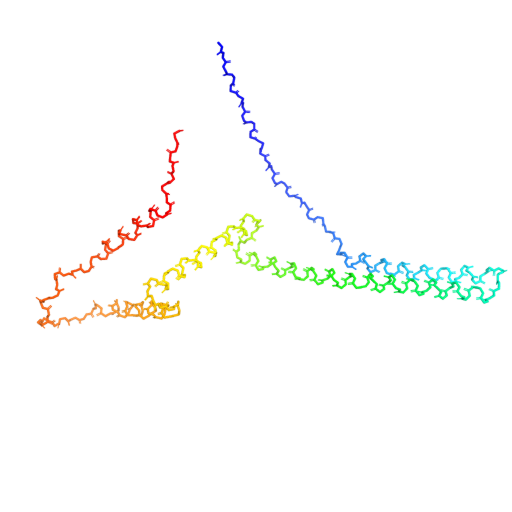 25.177 1.00 89.56 133 MET A N 1
ATOM 1079 C CA . MET A 1 133 ? -18.163 -10.964 25.007 1.00 89.56 133 MET A CA 1
ATOM 1080 C C . MET A 1 133 ? -19.493 -10.648 24.298 1.00 89.56 133 MET A C 1
ATOM 1082 O O . MET A 1 133 ? -20.103 -9.608 24.559 1.00 89.56 133 MET A O 1
ATOM 1086 N N . LEU A 1 134 ? -19.973 -11.527 23.412 1.00 90.56 134 LEU A N 1
ATOM 1087 C CA . LEU A 1 134 ? -21.247 -11.323 22.719 1.00 90.56 134 LEU A CA 1
ATOM 1088 C C . LEU A 1 134 ? -22.418 -11.513 23.689 1.00 90.56 134 LEU A C 1
ATOM 1090 O O . LEU A 1 134 ? -23.332 -10.691 23.693 1.00 90.56 134 LEU A O 1
ATOM 1094 N N . GLN A 1 135 ? -22.348 -12.510 24.574 1.00 90.44 135 GLN A N 1
ATOM 1095 C CA . GLN A 1 135 ? -23.327 -12.715 25.648 1.00 90.44 135 GLN A CA 1
ATOM 1096 C C . GLN A 1 135 ? -23.384 -11.525 26.610 1.00 90.44 135 GLN A C 1
ATOM 1098 O O . GLN A 1 135 ? -24.475 -11.082 26.977 1.00 90.44 135 GLN A O 1
ATOM 1103 N N . ILE A 1 136 ? -22.224 -10.971 26.985 1.00 90.38 136 ILE A N 1
ATOM 1104 C CA . ILE A 1 136 ? -22.154 -9.753 27.807 1.00 90.38 136 ILE A CA 1
ATOM 1105 C C . ILE A 1 136 ? -22.844 -8.594 27.078 1.00 90.38 136 ILE A C 1
ATOM 1107 O O . ILE A 1 136 ? -23.672 -7.894 27.663 1.00 90.38 136 ILE A O 1
ATOM 1111 N N . MET A 1 137 ? -22.545 -8.402 25.791 1.00 90.75 137 MET A N 1
ATOM 1112 C CA . MET A 1 137 ? -23.145 -7.337 24.990 1.00 90.75 137 MET A CA 1
ATOM 1113 C C . MET A 1 137 ? -24.671 -7.479 24.885 1.00 90.75 137 MET A C 1
ATOM 1115 O O . MET A 1 137 ? -25.383 -6.478 25.000 1.00 90.75 137 MET A O 1
ATOM 1119 N N . ASP A 1 138 ? -25.186 -8.690 24.688 1.00 91.00 138 ASP A N 1
ATOM 1120 C CA . ASP A 1 138 ? -26.625 -8.943 24.592 1.00 91.00 138 ASP A CA 1
ATOM 1121 C C . ASP A 1 138 ? -27.332 -8.701 25.931 1.00 91.00 138 ASP A C 1
ATOM 1123 O O . ASP A 1 138 ? -28.346 -8.001 25.975 1.00 91.00 138 ASP A O 1
ATOM 1127 N N . ALA A 1 139 ? -26.739 -9.141 27.045 1.00 89.50 139 ALA A N 1
ATOM 1128 C CA . ALA A 1 139 ? -27.255 -8.841 28.379 1.00 89.50 139 ALA A CA 1
ATOM 1129 C C . ALA A 1 139 ? -27.290 -7.327 28.660 1.00 89.50 139 ALA A C 1
ATOM 1131 O O . ALA A 1 139 ? -28.275 -6.810 29.194 1.00 89.50 139 ALA A O 1
ATOM 1132 N N . VAL A 1 140 ? -26.248 -6.587 28.267 1.00 90.56 140 VAL A N 1
ATOM 1133 C CA . VAL A 1 140 ? -26.198 -5.123 28.419 1.00 90.56 140 VAL A CA 1
ATOM 1134 C C . VAL A 1 140 ? -27.264 -4.436 27.562 1.00 90.56 140 VAL A C 1
ATOM 1136 O O . VAL A 1 140 ? -27.920 -3.506 28.042 1.00 90.56 140 VAL A O 1
ATOM 1139 N N . LYS A 1 141 ? -27.490 -4.893 26.323 1.00 92.50 141 LYS A N 1
ATOM 1140 C CA . LYS A 1 141 ? -28.571 -4.380 25.463 1.00 92.50 141 LYS A CA 1
ATOM 1141 C C . LYS A 1 141 ? -29.944 -4.610 26.091 1.00 92.50 141 LYS A C 1
ATOM 1143 O O . LYS A 1 141 ? -30.745 -3.677 26.135 1.00 92.50 141 LYS A O 1
ATOM 1148 N N . ASP A 1 142 ? -30.189 -5.800 26.631 1.00 91.62 142 ASP A N 1
ATOM 1149 C CA . ASP A 1 142 ? -31.449 -6.138 27.297 1.00 91.62 142 ASP A CA 1
ATOM 1150 C C . ASP A 1 142 ? -31.684 -5.289 28.551 1.00 91.62 142 ASP A C 1
ATOM 1152 O O . ASP A 1 142 ? -32.796 -4.806 28.787 1.00 91.62 142 ASP A O 1
ATOM 1156 N N . ILE A 1 143 ? -30.638 -5.068 29.354 1.00 92.62 143 ILE A N 1
ATOM 1157 C CA . ILE A 1 143 ? -30.693 -4.195 30.533 1.00 92.62 143 ILE A CA 1
ATOM 1158 C C . ILE A 1 143 ? -31.007 -2.755 30.111 1.00 92.62 143 ILE A C 1
ATOM 1160 O O . ILE A 1 143 ? -31.888 -2.124 30.703 1.00 92.62 143 ILE A O 1
ATOM 1164 N N . LYS A 1 144 ? -30.338 -2.245 29.070 1.00 91.62 144 LYS A N 1
ATOM 1165 C CA . LYS A 1 144 ? -30.573 -0.898 28.536 1.00 91.62 144 LYS A CA 1
ATOM 1166 C C . LYS A 1 144 ? -32.012 -0.736 28.034 1.00 91.62 144 LYS A C 1
ATOM 1168 O O . LYS A 1 144 ? -32.686 0.209 28.436 1.00 91.62 144 LYS A O 1
ATOM 1173 N N . ALA A 1 145 ? -32.514 -1.684 27.243 1.00 90.62 145 ALA A N 1
ATOM 1174 C CA . ALA A 1 145 ? -33.879 -1.655 26.716 1.00 90.62 145 ALA A CA 1
ATOM 1175 C C . ALA A 1 145 ? -34.937 -1.685 27.835 1.00 90.62 145 ALA A C 1
ATOM 1177 O O . ALA A 1 145 ? -35.912 -0.927 27.812 1.00 90.62 145 ALA A O 1
ATOM 1178 N N . LYS A 1 146 ? -34.729 -2.515 28.867 1.00 87.75 146 LYS A N 1
ATOM 1179 C CA . LYS A 1 146 ? -35.613 -2.557 30.043 1.00 87.75 146 LYS A CA 1
ATOM 1180 C C . LYS A 1 146 ? -35.601 -1.232 30.805 1.00 87.75 146 LYS A C 1
ATOM 1182 O O . LYS A 1 146 ? -36.672 -0.747 31.169 1.00 87.75 146 LYS A O 1
ATOM 1187 N N . ALA A 1 147 ? -34.434 -0.618 31.000 1.00 85.75 147 ALA A N 1
ATOM 1188 C CA . ALA A 1 147 ? -34.316 0.680 31.664 1.00 85.75 147 ALA A CA 1
ATOM 1189 C C . ALA A 1 147 ? -35.033 1.803 30.890 1.00 85.75 147 ALA A C 1
ATOM 1191 O O . ALA A 1 147 ? -35.743 2.609 31.495 1.00 85.75 147 ALA A O 1
ATOM 1192 N N . GLU A 1 148 ? -34.921 1.814 29.561 1.00 84.81 148 GLU A N 1
ATOM 1193 C CA . GLU A 1 148 ? -35.611 2.776 28.690 1.00 84.81 148 GLU A CA 1
ATOM 1194 C C . GLU A 1 148 ? -37.141 2.590 28.727 1.00 84.81 148 GLU A C 1
ATOM 1196 O O . GLU A 1 148 ? -37.880 3.569 28.858 1.00 84.81 148 GLU A O 1
ATOM 1201 N N . SER A 1 149 ? -37.640 1.347 28.736 1.00 78.00 149 SER A N 1
ATOM 1202 C CA . SER A 1 149 ? -39.081 1.068 28.878 1.00 78.00 149 SER A CA 1
ATOM 1203 C C . SER A 1 149 ? -39.646 1.412 30.267 1.00 78.00 149 SER A C 1
ATOM 1205 O O . SER A 1 149 ? -40.779 1.884 30.383 1.00 78.00 149 SER A O 1
ATOM 1207 N N . ALA A 1 150 ? -38.852 1.237 31.329 1.00 64.69 150 ALA A N 1
ATOM 1208 C CA . ALA A 1 150 ? -39.255 1.538 32.702 1.00 64.69 150 ALA A CA 1
ATOM 1209 C C . ALA A 1 150 ? -39.284 3.053 32.982 1.00 64.69 150 ALA A C 1
ATOM 1211 O O . ALA A 1 150 ? -40.096 3.519 33.785 1.00 64.69 150 ALA A O 1
ATOM 1212 N N . GLY A 1 151 ? -38.441 3.833 32.295 1.00 56.19 151 GLY A N 1
ATOM 1213 C CA . GLY A 1 151 ? -38.476 5.298 32.321 1.00 56.19 151 GLY A CA 1
ATOM 1214 C C . GLY A 1 151 ? -39.714 5.891 31.636 1.00 56.19 151 GLY A C 1
ATOM 1215 O O . GLY A 1 151 ? -40.236 6.906 32.094 1.00 56.19 151 GLY A O 1
ATOM 1216 N N . ALA A 1 152 ? -40.237 5.229 30.600 1.00 53.25 152 ALA A N 1
ATOM 1217 C CA . ALA A 1 152 ? -41.432 5.663 29.873 1.00 53.25 152 ALA A CA 1
ATOM 1218 C C . ALA A 1 152 ? -42.763 5.346 30.595 1.00 53.25 152 ALA A C 1
ATOM 1220 O O . ALA A 1 152 ? -43.786 5.958 30.295 1.00 53.25 152 ALA A O 1
ATOM 1221 N N . GLY A 1 153 ? -42.769 4.419 31.562 1.00 48.91 153 GLY A N 1
ATOM 1222 C CA . GLY A 1 153 ? -43.982 3.941 32.246 1.00 48.91 153 GLY A CA 1
ATOM 1223 C C . GLY A 1 153 ? -44.365 4.668 33.543 1.00 48.91 153 GLY A C 1
ATOM 1224 O O . GLY A 1 153 ? -45.363 4.317 34.169 1.00 48.91 153 GLY A O 1
ATOM 1225 N N . ARG A 1 154 ? -43.600 5.673 33.994 1.00 45.53 154 ARG A N 1
ATOM 1226 C CA . ARG A 1 154 ? -43.744 6.254 35.346 1.00 45.53 154 ARG A CA 1
ATOM 1227 C C . ARG A 1 154 ? -44.714 7.442 35.451 1.00 45.53 154 ARG A C 1
ATOM 1229 O O . ARG A 1 154 ? -44.536 8.297 36.309 1.00 45.53 154 ARG A O 1
ATOM 1236 N N . ASN A 1 155 ? -45.762 7.469 34.625 1.00 44.12 155 ASN A N 1
ATOM 1237 C CA . ASN A 1 155 ? -46.916 8.359 34.789 1.00 44.12 155 ASN A CA 1
ATOM 1238 C C . ASN A 1 155 ? -48.217 7.559 34.623 1.00 44.12 155 ASN A C 1
ATOM 1240 O O . ASN A 1 155 ? -48.775 7.481 33.533 1.00 44.12 155 ASN A O 1
ATOM 1244 N N . GLY A 1 156 ? -48.713 6.962 35.713 1.00 40.75 156 GLY A N 1
ATOM 1245 C CA . GLY A 1 156 ? -50.034 6.331 35.700 1.00 40.75 156 GLY A CA 1
ATOM 1246 C C . GLY A 1 156 ? -50.286 5.262 36.760 1.00 40.75 156 GLY A C 1
ATOM 1247 O O . GLY A 1 156 ? -50.285 4.084 36.446 1.00 40.75 156 GLY A O 1
ATOM 1248 N N . LYS A 1 157 ? -50.635 5.715 37.970 1.00 36.50 157 LYS A N 1
ATOM 1249 C CA . LYS A 1 157 ? -51.660 5.122 38.855 1.00 36.50 157 LYS A CA 1
ATOM 1250 C C . LYS A 1 157 ? -51.397 3.737 39.489 1.00 36.50 157 LYS A C 1
ATOM 1252 O O . LYS A 1 157 ? -51.635 2.691 38.908 1.00 36.50 157 LYS A O 1
ATOM 1257 N N . THR A 1 158 ? -51.027 3.806 40.768 1.00 40.62 158 THR A N 1
ATOM 1258 C CA . THR A 1 158 ? -51.618 3.080 41.910 1.00 40.62 158 THR A CA 1
ATOM 1259 C C . THR A 1 158 ? -52.117 1.643 41.694 1.00 40.62 158 THR A C 1
ATOM 1261 O O . THR A 1 158 ? -53.267 1.437 41.319 1.00 40.62 158 THR A O 1
ATOM 1264 N N . THR A 1 159 ? -51.342 0.674 42.178 1.00 36.69 159 THR A N 1
ATOM 1265 C CA . THR A 1 159 ? -51.885 -0.448 42.962 1.00 36.69 159 THR A CA 1
ATOM 1266 C C . THR A 1 159 ? -51.002 -0.646 44.184 1.00 36.69 159 THR A C 1
ATOM 1268 O O . THR A 1 159 ? -49.841 -1.036 44.096 1.00 36.69 159 THR A O 1
ATOM 1271 N N . LEU A 1 160 ? -51.582 -0.241 45.308 1.00 43.72 160 LEU A N 1
ATOM 1272 C CA . LEU A 1 160 ? -51.184 -0.563 46.664 1.00 43.72 160 LEU A CA 1
ATOM 1273 C C . LEU A 1 160 ? -51.467 -2.058 46.890 1.00 43.72 160 LEU A C 1
ATOM 1275 O O . LEU A 1 160 ? -52.429 -2.575 46.330 1.00 43.72 160 LEU A O 1
ATOM 1279 N N . GLU A 1 161 ? -50.669 -2.669 47.763 1.00 37.78 161 GLU A N 1
ATOM 1280 C CA . GLU A 1 161 ? -50.769 -4.037 48.295 1.00 37.78 161 GLU A CA 1
ATOM 1281 C C . GLU A 1 161 ? -50.086 -5.145 47.478 1.00 37.78 161 GLU A C 1
ATOM 1283 O O . GLU A 1 161 ? -50.330 -5.345 46.296 1.00 37.78 161 GLU A O 1
ATOM 1288 N N . MET A 1 162 ? -49.242 -5.896 48.196 1.00 36.50 162 MET A N 1
ATOM 1289 C CA . MET A 1 162 ? -48.380 -7.000 47.756 1.00 36.50 162 MET A CA 1
ATOM 1290 C C . MET A 1 162 ? -47.065 -6.581 47.088 1.00 36.50 162 MET A C 1
ATOM 1292 O O . MET A 1 162 ? -46.895 -6.643 45.879 1.00 36.50 162 MET A O 1
ATOM 1296 N N . VAL A 1 163 ? -46.115 -6.152 47.920 1.00 38.22 163 VAL A N 1
ATOM 1297 C CA . VAL A 1 163 ? -44.790 -6.774 48.148 1.00 38.22 163 VAL A CA 1
ATOM 1298 C C . VAL A 1 163 ? -44.064 -5.796 49.078 1.00 38.22 163 VAL A C 1
ATOM 1300 O O . VAL A 1 163 ? -43.280 -4.938 48.681 1.00 38.22 163 VAL A O 1
ATOM 1303 N N . GLN A 1 164 ? -44.436 -5.868 50.354 1.00 34.62 164 GLN A N 1
ATOM 1304 C CA . GLN A 1 164 ? -43.897 -5.046 51.437 1.00 34.62 164 GLN A CA 1
ATOM 1305 C C . GLN A 1 164 ? -42.817 -5.820 52.210 1.00 34.62 164 GLN A C 1
ATOM 1307 O O . GLN A 1 164 ? -42.709 -5.659 53.414 1.00 3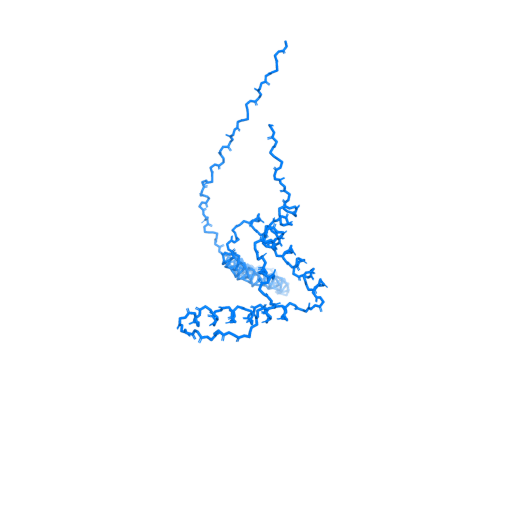4.62 164 GLN A O 1
ATOM 1312 N N . ASP A 1 165 ? -42.042 -6.656 51.504 1.00 34.59 165 ASP A N 1
ATOM 1313 C CA . ASP A 1 165 ? -40.981 -7.500 52.085 1.00 34.59 165 ASP A CA 1
ATOM 1314 C C . ASP A 1 165 ? -39.655 -7.485 51.294 1.00 34.59 165 ASP A C 1
ATOM 1316 O O . ASP A 1 165 ? -38.717 -8.203 51.619 1.00 34.59 165 ASP A O 1
ATOM 1320 N N . THR A 1 166 ? -39.513 -6.628 50.276 1.00 36.72 166 THR A N 1
ATOM 1321 C CA . THR A 1 166 ? -38.220 -6.426 49.579 1.00 36.72 166 THR A CA 1
ATOM 1322 C C . THR A 1 166 ? -37.771 -4.965 49.521 1.00 36.72 166 THR A C 1
ATOM 1324 O O . THR A 1 166 ? -36.817 -4.633 48.824 1.00 36.72 166 THR A O 1
ATOM 1327 N N . VAL A 1 167 ? -38.418 -4.076 50.282 1.00 40.06 167 VAL A N 1
ATOM 1328 C CA . VAL A 1 167 ? -38.100 -2.633 50.314 1.00 40.06 167 VAL A CA 1
ATOM 1329 C C . VAL A 1 167 ? -36.967 -2.293 51.305 1.00 40.06 167 VAL A C 1
ATOM 1331 O O . VAL A 1 167 ? -36.588 -1.134 51.424 1.00 40.06 167 VAL A O 1
ATOM 1334 N N . GLU A 1 168 ? -36.338 -3.279 51.956 1.00 40.50 168 GLU A N 1
ATOM 1335 C CA . GLU A 1 168 ? -35.162 -3.044 52.822 1.00 40.50 168 GLU A CA 1
ATOM 1336 C C . GLU A 1 168 ? -33.796 -3.267 52.160 1.00 40.50 168 GLU A C 1
ATOM 1338 O O . GLU A 1 168 ? -32.766 -2.952 52.749 1.00 40.50 168 GLU A O 1
ATOM 1343 N N . SER A 1 169 ? -33.744 -3.689 50.897 1.00 43.94 169 SER A N 1
ATOM 1344 C CA . SER A 1 169 ? -32.520 -3.552 50.105 1.00 43.94 169 SER A CA 1
ATOM 1345 C C . SER A 1 169 ? -32.821 -2.684 48.901 1.00 43.94 169 SER A C 1
ATOM 1347 O O . SER A 1 169 ? -32.961 -3.147 47.771 1.00 43.94 169 SER A O 1
ATOM 1349 N N . GLY A 1 170 ? -32.943 -1.379 49.156 1.00 45.78 170 GLY A N 1
ATOM 1350 C CA . GLY A 1 170 ? -32.673 -0.399 48.118 1.00 45.78 170 GLY A CA 1
ATOM 1351 C C . GLY A 1 170 ? -31.266 -0.685 47.615 1.00 45.78 170 GLY A C 1
ATOM 1352 O O . GLY A 1 170 ? -30.305 -0.306 48.279 1.00 45.78 170 GLY A O 1
ATOM 1353 N N . ALA A 1 171 ? -31.161 -1.435 46.511 1.00 57.31 171 ALA A N 1
ATOM 1354 C CA . ALA A 1 171 ? -29.907 -1.791 45.870 1.00 57.31 171 ALA A CA 1
ATOM 1355 C C . ALA A 1 171 ? -29.149 -0.488 45.641 1.00 57.31 171 ALA A C 1
ATOM 1357 O O . ALA A 1 171 ? -29.495 0.319 44.775 1.00 57.31 171 ALA A O 1
ATOM 1358 N N . ASN A 1 172 ? -28.208 -0.220 46.541 1.00 54.78 172 ASN A N 1
ATOM 1359 C CA . ASN A 1 172 ? -27.633 1.095 46.710 1.00 54.78 172 ASN A CA 1
ATOM 1360 C C . ASN A 1 172 ? -26.575 1.222 45.618 1.00 54.78 172 ASN A C 1
ATOM 1362 O O . ASN A 1 172 ? -25.396 0.944 45.821 1.00 54.78 172 ASN A O 1
ATOM 1366 N N . TRP A 1 173 ? -27.029 1.568 44.413 1.00 57.88 173 TRP A N 1
ATOM 1367 C CA . TRP A 1 173 ? -26.202 1.748 43.219 1.00 57.88 173 TRP A CA 1
ATOM 1368 C C . TRP A 1 173 ? -25.073 2.756 43.445 1.00 57.88 173 TRP A C 1
ATOM 1370 O O . TRP A 1 173 ? -24.060 2.714 42.758 1.00 57.88 173 TRP A O 1
ATOM 1380 N N . THR A 1 174 ? -25.218 3.629 44.442 1.00 64.94 174 THR A N 1
ATOM 1381 C CA . THR A 1 174 ? -24.176 4.535 44.934 1.00 64.94 174 THR A CA 1
ATOM 1382 C C . THR A 1 174 ? -22.997 3.786 45.558 1.00 64.94 174 THR A C 1
ATOM 1384 O O . THR A 1 174 ? -21.859 4.166 45.316 1.00 64.94 174 THR A O 1
ATOM 1387 N N . VAL A 1 175 ? -23.242 2.697 46.293 1.00 66.12 175 VAL A N 1
ATOM 1388 C CA . VAL A 1 175 ? -22.204 1.859 46.913 1.00 66.12 175 VAL A CA 1
ATOM 1389 C C . VAL A 1 175 ? -21.476 1.042 45.852 1.00 66.12 175 VAL A C 1
ATOM 1391 O O . VAL A 1 175 ? -20.250 0.961 45.880 1.00 66.12 175 VAL A O 1
ATOM 1394 N N . LEU A 1 176 ? -22.210 0.482 44.885 1.00 64.56 176 LEU A N 1
ATOM 1395 C CA . LEU A 1 176 ? -21.598 -0.231 43.761 1.00 64.56 176 LEU A CA 1
ATOM 1396 C C . LEU A 1 176 ? -20.749 0.719 42.904 1.00 64.56 176 LEU A C 1
ATOM 1398 O O . LEU A 1 176 ? -19.603 0.403 42.599 1.00 64.56 176 LEU A O 1
ATOM 1402 N N . ARG A 1 177 ? -21.276 1.910 42.590 1.00 71.56 177 ARG A N 1
ATOM 1403 C CA . ARG A 1 177 ? -20.548 2.953 41.858 1.00 71.56 177 ARG A CA 1
ATOM 1404 C C . ARG A 1 177 ? -19.299 3.406 42.609 1.00 71.56 177 ARG A C 1
ATOM 1406 O O . ARG A 1 177 ? -18.229 3.389 42.021 1.00 71.56 177 ARG A O 1
ATOM 1413 N N . ALA A 1 178 ? -19.409 3.724 43.900 1.00 71.94 178 ALA A N 1
ATOM 1414 C CA . ALA A 1 178 ? -18.266 4.138 44.714 1.00 71.94 178 ALA A CA 1
ATOM 1415 C C . ALA A 1 178 ? -17.189 3.045 44.792 1.00 71.94 178 ALA A C 1
ATOM 1417 O O . ALA A 1 178 ? -15.998 3.342 44.800 1.00 71.94 178 ALA A O 1
ATOM 1418 N N . ARG A 1 179 ? -17.592 1.769 44.814 1.00 63.34 179 ARG A N 1
ATOM 1419 C CA . ARG A 1 179 ? -16.657 0.640 44.815 1.00 63.34 179 ARG A CA 1
ATOM 1420 C C . ARG A 1 179 ? -15.976 0.442 43.460 1.00 63.34 179 ARG A C 1
ATOM 1422 O O . ARG A 1 179 ? -14.789 0.135 43.439 1.00 63.34 179 ARG A O 1
ATOM 1429 N N . MET A 1 180 ? -16.690 0.642 42.351 1.00 67.69 180 MET A N 1
ATOM 1430 C CA . MET A 1 180 ? -16.085 0.639 41.013 1.00 67.69 180 MET A CA 1
ATOM 1431 C C . MET A 1 180 ? -15.141 1.832 40.826 1.00 67.69 180 MET A C 1
ATOM 1433 O O . MET A 1 180 ? -14.023 1.642 40.371 1.00 67.69 180 MET A O 1
ATOM 1437 N N . GLU A 1 181 ? -15.531 3.035 41.254 1.00 72.81 181 GLU A N 1
ATOM 1438 C CA . GLU A 1 181 ? -14.674 4.229 41.210 1.00 72.81 181 GLU A CA 1
ATOM 1439 C C . GLU A 1 181 ? -13.411 4.062 42.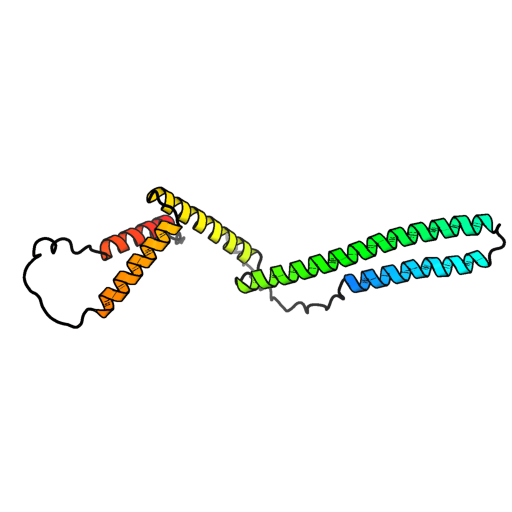068 1.00 72.81 181 GLU A C 1
ATOM 1441 O O . GLU A 1 181 ? -12.328 4.449 41.636 1.00 72.81 181 GLU A O 1
ATOM 1446 N N . ALA A 1 182 ? -13.521 3.433 43.244 1.00 70.81 182 ALA A N 1
ATOM 1447 C CA . ALA A 1 182 ? -12.371 3.124 44.093 1.00 70.81 182 ALA A CA 1
ATOM 1448 C C . ALA A 1 182 ? -11.424 2.099 43.447 1.00 70.81 182 ALA A C 1
ATOM 1450 O O . ALA A 1 182 ? -10.217 2.322 43.439 1.00 70.81 182 ALA A O 1
ATOM 1451 N N . MET A 1 183 ? -11.950 1.022 42.850 1.00 63.19 183 MET A N 1
ATOM 1452 C CA . MET A 1 183 ? -11.114 0.055 42.125 1.00 63.19 183 MET A CA 1
ATOM 1453 C C . MET A 1 183 ? -10.436 0.689 40.908 1.00 63.19 183 MET A C 1
ATOM 1455 O O . MET A 1 183 ? -9.248 0.472 40.698 1.00 63.19 183 MET A O 1
ATOM 1459 N N . CYS A 1 184 ? -11.142 1.524 40.143 1.00 58.84 184 CYS A N 1
ATOM 1460 C CA . CYS A 1 184 ? -10.536 2.246 39.025 1.00 58.84 184 CYS A CA 1
ATOM 1461 C C . CYS A 1 184 ? -9.460 3.241 39.495 1.00 58.84 184 CYS A C 1
ATOM 1463 O O . CYS A 1 184 ? -8.450 3.406 38.816 1.00 58.84 184 CYS A O 1
ATOM 1465 N N . ALA A 1 185 ? -9.633 3.879 40.658 1.00 62.69 185 ALA A N 1
ATOM 1466 C CA . ALA A 1 185 ? -8.627 4.769 41.239 1.00 62.69 185 ALA A CA 1
ATOM 1467 C C . ALA A 1 185 ? -7.372 4.021 41.729 1.00 62.69 185 ALA A C 1
ATOM 1469 O O . ALA A 1 185 ? -6.268 4.555 41.614 1.00 62.69 185 ALA A O 1
ATOM 1470 N N . ASP A 1 186 ? -7.530 2.797 42.238 1.00 60.62 186 ASP A N 1
ATOM 1471 C CA . ASP A 1 186 ? -6.412 1.941 42.647 1.00 60.62 186 ASP A CA 1
ATOM 1472 C C . ASP A 1 186 ? -5.665 1.350 41.437 1.00 60.62 186 ASP A C 1
ATOM 1474 O O . ASP A 1 186 ? -4.437 1.279 41.460 1.00 60.62 186 ASP A O 1
ATOM 1478 N N . ILE A 1 187 ? -6.377 1.004 40.355 1.00 57.00 187 ILE A N 1
ATOM 1479 C CA . ILE A 1 187 ? -5.787 0.500 39.100 1.00 57.00 187 ILE A CA 1
ATOM 1480 C C . ILE A 1 187 ? -5.048 1.612 38.341 1.00 57.00 187 ILE A C 1
ATOM 1482 O O . ILE A 1 187 ? -3.979 1.369 37.786 1.00 57.00 187 ILE A O 1
ATOM 1486 N N . MET A 1 188 ? -5.578 2.841 38.331 1.00 53.94 188 MET A N 1
ATOM 1487 C CA . MET A 1 188 ? -4.946 3.952 37.609 1.00 53.94 188 MET A CA 1
ATOM 1488 C C . MET A 1 188 ? -3.767 4.593 38.343 1.00 53.94 188 MET A C 1
ATOM 1490 O O . MET A 1 188 ? -3.044 5.360 37.715 1.00 53.94 188 MET A O 1
ATOM 1494 N N . GLY A 1 189 ? -3.539 4.268 39.623 1.00 46.38 189 GLY A N 1
ATOM 1495 C CA . GLY A 1 189 ? -2.462 4.838 40.431 1.00 46.38 189 GLY A CA 1
ATOM 1496 C C . GLY A 1 189 ? -2.614 6.353 40.617 1.00 46.38 189 GLY A C 1
ATOM 1497 O O . GLY A 1 189 ? -2.722 7.133 39.674 1.00 46.38 189 GLY A O 1
ATOM 1498 N N . LYS A 1 190 ? -2.600 6.841 41.860 1.00 53.00 190 LYS A N 1
ATOM 1499 C CA . LYS A 1 190 ? -2.540 8.297 42.067 1.00 53.00 190 LYS A CA 1
ATOM 1500 C C . LYS A 1 190 ? -1.285 8.847 41.375 1.00 53.00 190 LYS A C 1
ATOM 1502 O O . LYS A 1 190 ? -0.209 8.300 41.626 1.00 53.00 190 LYS A O 1
ATOM 1507 N N . PRO A 1 191 ? -1.372 9.942 40.592 1.00 46.12 191 PRO A N 1
ATOM 1508 C CA . PRO A 1 191 ? -0.173 10.641 40.171 1.00 46.12 191 PRO A CA 1
ATOM 1509 C C . PRO A 1 191 ? 0.558 11.050 41.446 1.00 46.12 191 PRO A C 1
ATOM 1511 O O . PRO A 1 191 ? 0.005 11.741 42.311 1.00 46.12 191 PRO A O 1
ATOM 1514 N N . THR A 1 192 ? 1.783 10.560 41.598 1.00 43.78 192 THR A N 1
ATOM 1515 C CA . THR A 1 192 ? 2.723 11.025 42.607 1.00 43.78 192 THR A CA 1
ATOM 1516 C C . THR A 1 192 ? 2.876 12.522 42.402 1.00 43.78 192 THR A C 1
ATOM 1518 O O . THR A 1 192 ? 3.587 12.989 41.517 1.00 43.78 192 THR A O 1
ATOM 1521 N N . ARG A 1 193 ? 2.161 13.298 43.217 1.00 46.75 193 ARG A N 1
ATOM 1522 C CA . ARG A 1 193 ? 2.361 14.735 43.345 1.00 46.75 193 ARG A CA 1
ATOM 1523 C C . ARG A 1 193 ? 3.693 14.916 44.073 1.00 46.75 193 ARG A C 1
ATOM 1525 O O . ARG A 1 193 ? 3.737 15.004 45.296 1.00 46.75 193 ARG A O 1
ATOM 1532 N N . GLY A 1 194 ? 4.771 14.808 43.299 1.00 40.47 194 GLY A N 1
ATOM 1533 C CA . GLY A 1 194 ? 6.135 15.103 43.704 1.00 40.47 194 GLY A CA 1
ATOM 1534 C C . GLY A 1 194 ? 6.285 16.603 43.918 1.00 40.47 194 GLY A C 1
ATOM 1535 O O . GLY A 1 194 ? 5.770 17.399 43.136 1.00 40.47 194 GLY A O 1
ATOM 1536 N N . ASN A 1 195 ? 6.914 16.925 45.041 1.00 37.59 195 ASN A N 1
ATOM 1537 C CA . ASN A 1 195 ? 7.194 18.254 45.567 1.00 37.59 195 ASN A CA 1
ATOM 1538 C C . ASN A 1 195 ? 8.256 18.984 44.736 1.00 37.59 195 ASN A C 1
ATOM 1540 O O . ASN A 1 195 ? 9.211 18.295 44.310 1.00 37.59 195 ASN A O 1
#

pLDDT: mean 73.42, std 19.72, range [34.59, 95.38]

Radius of gyration: 36.81 Å; chains: 1; bounding box: 86×46×94 Å